Protein 5WAM (pdb70)

Nearest PDB structures (foldseek):
  5wam-assembly1_A-2  TM=1.010E+00  e=2.269E-21  Neisseria gonorrhoeae FA 1090
  5wam-assembly1_B-2  TM=8.060E-01  e=7.459E-17  Neisseria gonorrhoeae FA 1090
  9cny-assembly1_E  TM=6.684E-01  e=1.368E-05  Escherichia coli
  8qpw-assembly1_E  TM=6.540E-01  e=1.281E-05  Escherichia coli
  6v05-assembly1_E  TM=7.018E-01  e=2.033E-04  Escherichia coli K-12

Solvent-accessible surface area: 12989 Å² total; per-residue (Å²): 179,114,143,120,116,54,120,145,85,131,76,62,69,14,25,74,18,65,34,160,13,7,62,43,30,138,122,40,14,58,21,87,84,0,18,98,47,3,1,19,0,24,42,122,67,12,117,154,46,84,76,0,33,4,47,4,12,29,37,151,152,76,117,98,127,83,154,0,75,1,13,0,49,5,106,155,33,49,5,69,137,44,63,36,51,0,59,110,20,1,58,117,39,37,165,56,111,101,81,70,95,149,214,154,151,70,32,78,89,123,40,17,26,3,98,25,91,86,18,106,19,192,11,3,38,33,15,138,101,47,40,61,48,99,83,0,65,154,57,29,33,66,6,102,43,174,82,92,144,25,74,68,71,24,37,17,30,20,1,12,49,127,156,64,88,29,112,57,25,0,45,1,7,0,34,4,104,150,30,52,5,57,132,40,74,28,37,0,54,113,25,1,56,74,28,45,157,84,143,189

Foldseek 3Di:
DDDDPDDDDDDDDAFAQDLVLLVPDDWFAFQVRNCVRRHDAPDPDSQPDFKGKGKHFHDDPRHGDDIKMKMWGDDPRTTDDMDICSNVVSVVVVVVVVVVVVD/DPDDDDDDDDDDDQAQDLVLLLPDDWFAFPVRNCVSRNAAPDCDDVCVQKGKDWHFYDDPHDGDDIWIKIFGDDPRTTDDIDTRSNVVSVVVVVVVD

InterPro domains:
  IPR007450 Outer membrane protein assembly factor BamE domain [PF04355] (36-105)
  IPR026592 Outer membrane protein assembly factor BamE [MF_00925] (5-117)
  IPR026592 Outer membrane protein assembly factor BamE [PTHR37482] (3-119)
  IPR037873 BamE-like [G3DSA:3.30.1450.10] (42-117)

Secondary structure (DSSP, 8-state):
----S--EEEEEEE-B--HHHHHT--TT-BHHHHHHHH-B-S-S-STT-SEEEEEEEEEETTEEEEEEEEEEEEETTEEEEEESTHHHHHHHHHHHHHHHHT-/--S-EEEEEEEP--B--HHHHTT--TT-BHHHHHHHH---S--SSTTSSEEEEEEEEEETTEEEEEEEEEEEEETTEEEEEESHHHHHHHHHHHHH-

Sequence (200 aa):
VSLFPSYKLKIIQGNELEPRAVAALRPGMTKDQVLLLLGSPILRDAFHTDRWDYTFNTSRNGIIKERSNLTVYFENGVLVRTEGDALQNAAEALRAKQNADKQSLFPSYKLKIIQGNELEPRAVAALRPGMTKDQVLLLLGSPILRDAFHTDRWDYTFNTSRNGIIKERSNLTVYFENGVLVRTEGDALQNAAEALRAKQ

Structure (mmCIF, N/CA/C/O backbone):
data_5WAM
#
_entry.id   5WAM
#
_cell.length_a   62.804
_cell.length_b   86.075
_cell.length_c   49.919
_cell.angle_alpha   90.000
_cell.angle_beta   90.000
_cell.angle_gamma   90.000
#
_symmetry.space_group_name_H-M   'P 21 21 2'
#
loop_
_entity.id
_entity.type
_entity.pdbx_description
1 polymer 'Outer membrane protein assembly fa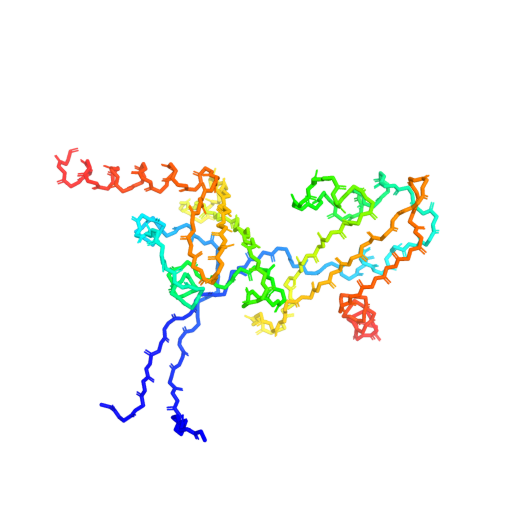ctor BamE'
2 non-polymer 'ZINC ION'
3 water water
#
loop_
_atom_site.group_PDB
_atom_site.id
_atom_site.type_symbol
_atom_site.label_atom_id
_atom_site.label_alt_id
_atom_site.label_comp_id
_atom_site.label_asym_id
_atom_site.label_entity_id
_atom_site.label_seq_id
_atom_site.pdbx_PDB_ins_code
_atom_site.Cartn_x
_atom_site.Cartn_y
_atom_site.Cartn_z
_atom_site.occupancy
_atom_site.B_iso_or_equiv
_atom_site.auth_seq_id
_atom_site.auth_comp_id
_atom_site.auth_asym_id
_atom_site.auth_atom_id
_atom_site.pdbx_PDB_model_num
ATOM 1 N N . VAL A 1 6 ? 13.784 -15.547 61.657 1.00 55.33 23 VAL A N 1
ATOM 2 C CA . VAL A 1 6 ? 13.812 -14.169 62.129 1.00 64.18 23 VAL A CA 1
ATOM 3 C C . VAL A 1 6 ? 13.338 -14.115 63.577 1.00 49.70 23 VAL A C 1
ATOM 4 O O . VAL A 1 6 ? 12.363 -14.771 63.945 1.00 56.87 23 VAL A O 1
ATOM 16 N N . SER A 1 7 ? 14.032 -13.328 64.395 1.00 42.26 24 SER A N 1
ATOM 17 C CA . SER A 1 7 ? 13.703 -13.194 65.808 1.00 45.93 24 SER A CA 1
ATOM 18 C C . SER A 1 7 ? 12.734 -12.034 65.999 1.00 47.38 24 SER A C 1
ATOM 19 O O . SER A 1 7 ? 13.003 -10.912 65.557 1.00 37.06 24 SER A O 1
ATOM 27 N N . LEU A 1 8 ? 11.608 -12.309 66.655 1.00 39.76 25 LEU A N 1
ATOM 28 C CA . LEU A 1 8 ? 10.567 -11.316 66.874 1.00 37.05 25 LEU A CA 1
ATOM 29 C C . LEU A 1 8 ? 10.195 -11.263 68.347 1.00 30.77 25 LEU A C 1
ATOM 30 O O . LEU A 1 8 ? 10.214 -12.279 69.047 1.00 33.94 25 LEU A O 1
ATOM 46 N N . PHE A 1 9 ? 9.849 -10.067 68.809 1.00 28.11 26 PHE A N 1
ATOM 47 C CA . PHE A 1 9 ? 9.244 -9.934 70.123 1.00 22.21 26 PHE A CA 1
ATOM 48 C C . PHE A 1 9 ? 7.889 -10.635 70.119 1.00 30.56 26 PHE A C 1
ATOM 49 O O . PHE A 1 9 ? 7.075 -10.386 69.219 1.00 26.76 26 PHE A O 1
ATOM 66 N N . PRO A 1 10 ? 7.606 -11.517 71.081 1.00 27.81 27 PRO A N 1
ATOM 67 C CA . PRO A 1 10 ? 6.265 -12.123 71.117 1.00 34.11 27 PRO A CA 1
ATOM 68 C C . PRO A 1 10 ? 5.169 -11.096 71.300 1.00 30.50 27 PRO A C 1
ATOM 69 O O . PRO A 1 10 ? 4.024 -11.333 70.896 1.00 33.01 27 PRO A O 1
ATOM 80 N N . SER A 1 11 ? 5.494 -9.955 71.896 1.00 25.74 28 SER A N 1
ATOM 81 C CA . SER A 1 11 ? 4.520 -8.904 72.130 1.00 35.46 28 SER A CA 1
ATOM 82 C C . SER A 1 11 ? 5.266 -7.623 72.467 1.00 31.73 28 SER A C 1
ATOM 83 O O . SER A 1 11 ? 6.377 -7.661 73.001 1.00 32.62 28 SER A O 1
ATOM 91 N N . TYR A 1 12 ? 4.650 -6.493 72.134 1.00 24.74 29 TYR A N 1
ATOM 92 C CA . TYR A 1 12 ? 5.168 -5.198 72.542 1.00 28.39 29 TYR A CA 1
ATOM 93 C C . TYR A 1 12 ? 3.995 -4.252 72.736 1.00 31.26 29 TYR A C 1
ATOM 94 O O . TYR A 1 12 ? 2.893 -4.486 72.234 1.00 20.36 29 TYR A O 1
ATOM 112 N N . LYS A 1 13 ? 4.242 -3.185 73.487 1.00 23.59 30 LYS A N 1
ATOM 113 C CA . LYS A 1 13 ? 3.219 -2.202 73.801 1.00 18.89 30 LYS A CA 1
ATOM 114 C C . LYS A 1 13 ? 3.415 -0.950 72.958 1.00 34.46 30 LYS A C 1
ATOM 115 O O . LYS A 1 13 ? 4.541 -0.553 72.648 1.00 18.12 30 LYS A O 1
ATOM 134 N N . LEU A 1 14 ? 2.298 -0.326 72.593 1.00 24.68 31 LEU A N 1
ATOM 135 C CA . LEU A 1 14 ? 2.312 0.803 71.674 1.00 29.03 31 LEU A CA 1
ATOM 136 C C . LEU A 1 14 ? 1.286 1.825 72.134 1.00 19.67 31 LEU A C 1
ATOM 137 O O . LEU A 1 14 ? 0.093 1.517 72.213 1.00 22.12 31 LEU A O 1
ATOM 153 N N . LYS A 1 15 ? 1.749 3.031 72.448 1.00 28.77 32 LYS A N 1
ATOM 154 C CA . LYS A 1 15 ? 0.871 4.154 72.751 1.00 31.10 32 LYS A CA 1
ATOM 155 C C . LYS A 1 15 ? 0.809 5.051 71.523 1.00 27.05 32 LYS A C 1
ATOM 156 O O . LYS A 1 15 ? 1.846 5.516 71.037 1.00 31.49 32 LYS A O 1
ATOM 175 N N . ILE A 1 16 ? -0.400 5.291 71.025 1.00 24.87 33 ILE A N 1
ATOM 176 C CA . ILE A 1 16 ? -0.609 6.051 69.799 1.00 21.11 33 ILE A CA 1
ATOM 177 C C . ILE A 1 16 ? -1.099 7.443 70.162 1.00 31.73 33 ILE A C 1
ATOM 178 O O . ILE A 1 16 ? -2.006 7.597 70.990 1.00 23.11 33 ILE A O 1
ATOM 194 N N . ILE A 1 17 ? -0.491 8.455 69.549 1.00 25.34 34 ILE A N 1
ATOM 195 C CA . ILE A 1 17 ? -0.954 9.835 69.627 1.00 22.77 34 ILE A CA 1
ATOM 196 C C . ILE A 1 17 ? -1.495 10.213 68.257 1.00 24.20 34 ILE A C 1
ATOM 197 O O . ILE A 1 17 ? -0.808 10.039 67.243 1.00 30.29 34 ILE A O 1
ATOM 213 N N . GLN A 1 18 ? -2.722 10.719 68.224 1.00 29.05 35 GLN A N 1
ATOM 214 C CA . GLN A 1 18 ? -3.351 11.171 66.988 1.00 23.57 35 GLN A CA 1
ATOM 215 C C . GLN A 1 18 ? -3.517 12.684 67.068 1.00 24.91 35 GLN A C 1
ATOM 216 O O . GLN A 1 18 ? -4.285 13.191 67.892 1.00 31.18 35 GLN A O 1
ATOM 230 N N . GLY A 1 19 ? -2.786 13.394 66.221 1.00 33.72 36 GLY A N 1
ATOM 231 C CA . GLY A 1 19 ? -2.837 14.843 66.203 1.00 29.04 36 GLY A CA 1
ATOM 232 C C . GLY A 1 19 ? -1.833 15.377 65.207 1.00 27.26 36 GLY A C 1
ATOM 233 O O . GLY A 1 19 ? -1.119 14.620 64.539 1.00 25.06 36 GLY A O 1
ATOM 237 N N . ASN A 1 20 ? -1.791 16.706 65.110 1.00 26.47 37 ASN A N 1
ATOM 238 C CA . ASN A 1 20 ? -0.833 17.376 64.240 1.00 28.56 37 ASN A CA 1
ATOM 239 C C . ASN A 1 20 ? -0.284 18.634 64.897 1.00 21.63 37 ASN A C 1
ATOM 240 O O . ASN A 1 20 ? 0.072 19.594 64.207 1.00 25.83 37 ASN A O 1
ATOM 251 N N . GLU A 1 21 ? -0.205 18.645 66.223 1.00 23.16 38 GLU A N 1
ATOM 252 C CA . GLU A 1 21 ? 0.334 19.797 66.930 1.00 28.50 38 GLU A CA 1
ATOM 253 C C . GLU A 1 21 ? 1.847 19.846 66.774 1.00 24.66 38 GLU A C 1
ATOM 254 O O . GLU A 1 21 ? 2.522 18.814 66.790 1.00 22.11 38 GLU A O 1
ATOM 266 N N . LEU A 1 22 ? 2.380 21.054 66.623 1.00 32.54 39 LEU A N 1
ATOM 267 C CA . LEU A 1 22 ? 3.820 21.219 66.496 1.00 32.46 39 LEU A CA 1
ATOM 268 C C . LEU A 1 22 ? 4.502 20.850 67.806 1.00 27.95 39 LEU A C 1
ATOM 269 O O . LEU A 1 22 ? 4.102 21.313 68.879 1.00 30.52 39 LEU A O 1
ATOM 285 N N . GLU A 1 23 ? 5.530 20.004 67.716 1.00 36.69 40 GLU A N 1
ATOM 286 C CA . GLU A 1 23 ? 6.329 19.586 68.864 1.00 29.52 40 GLU A CA 1
ATOM 287 C C . GLU A 1 23 ? 7.706 20.225 68.736 1.00 25.31 40 GLU A C 1
ATOM 288 O O . GLU A 1 23 ? 8.609 19.644 68.118 1.00 33.02 40 GLU A O 1
ATOM 300 N N . PRO A 1 24 ? 7.918 21.424 69.290 1.00 25.78 41 PRO A N 1
ATOM 301 C CA . PRO A 1 24 ? 9.191 22.126 69.042 1.00 31.08 41 PRO A CA 1
ATOM 302 C C . PRO A 1 24 ? 10.432 21.296 69.325 1.00 28.60 41 PRO A C 1
ATOM 303 O O . PRO A 1 24 ? 11.351 21.263 68.496 1.00 27.26 41 PRO A O 1
ATOM 314 N N . ARG A 1 25 ? 10.488 20.621 70.475 1.00 27.19 42 ARG A N 1
ATOM 315 C CA . ARG A 1 25 ? 11.692 19.878 70.834 1.00 31.38 42 ARG A CA 1
ATOM 316 C C . ARG A 1 25 ? 11.987 18.782 69.819 1.00 27.11 42 ARG A C 1
ATOM 317 O O . ARG A 1 25 ? 13.148 18.550 69.465 1.00 33.77 42 ARG A O 1
ATOM 338 N N . ALA A 1 26 ? 10.948 18.100 69.336 1.00 29.27 43 ALA A N 1
ATOM 339 C CA . ALA A 1 26 ? 11.150 17.054 68.339 1.00 31.36 43 ALA A CA 1
ATOM 340 C C . ALA A 1 26 ? 11.759 17.627 67.066 1.00 23.33 43 ALA A C 1
ATOM 341 O O . ALA A 1 26 ? 12.766 17.117 66.560 1.00 29.82 43 ALA A O 1
ATOM 348 N N . VAL A 1 27 ? 11.161 18.693 66.533 1.00 30.35 44 VAL A N 1
ATOM 349 C CA . VAL A 1 27 ? 11.687 19.313 65.320 1.00 30.87 44 VAL A CA 1
ATOM 350 C C . VAL A 1 27 ? 13.114 19.793 65.547 1.00 29.33 44 VAL A C 1
ATOM 351 O O . VAL A 1 27 ? 13.971 19.680 64.662 1.00 37.49 44 VAL A O 1
ATOM 364 N N . ALA A 1 28 ? 13.396 20.332 66.734 1.00 21.36 45 ALA A N 1
ATOM 365 C CA . ALA A 1 28 ? 14.723 20.859 67.029 1.00 24.54 45 ALA A CA 1
ATOM 366 C C . ALA A 1 28 ? 15.767 19.768 67.232 1.00 36.15 45 ALA A C 1
ATOM 367 O O . ALA A 1 28 ? 16.957 20.087 67.325 1.00 34.63 45 ALA A O 1
ATOM 374 N N . ALA A 1 29 ? 15.363 18.500 67.294 1.00 35.50 46 ALA A N 1
ATOM 375 C CA . ALA A 1 29 ? 16.290 17.398 67.514 1.00 30.42 46 ALA A CA 1
ATOM 376 C C . ALA A 1 29 ? 16.688 16.684 66.227 1.00 28.58 46 ALA A C 1
ATOM 377 O O . ALA A 1 29 ? 17.446 15.711 66.286 1.00 36.00 46 ALA A O 1
ATOM 384 N N . LEU A 1 30 ? 16.207 17.138 65.073 1.00 22.97 47 LEU A N 1
ATOM 385 C CA . LEU A 1 30 ? 16.550 16.492 63.813 1.00 23.09 47 LEU A CA 1
ATOM 386 C C . LEU A 1 30 ? 18.038 16.645 63.517 1.00 30.57 47 LEU A C 1
ATOM 387 O O . LEU A 1 30 ? 18.610 17.728 63.670 1.00 27.82 47 LEU A O 1
ATOM 403 N N . ARG A 1 31 ? 18.663 15.553 63.086 1.00 28.87 48 ARG A N 1
ATOM 404 C CA . ARG A 1 31 ? 20.083 15.535 62.780 1.00 31.17 48 ARG A CA 1
ATOM 405 C C . ARG A 1 31 ? 20.317 14.845 61.445 1.00 24.53 48 ARG A C 1
ATOM 406 O O . ARG A 1 31 ? 19.582 13.921 61.085 1.00 24.86 48 ARG A O 1
ATOM 427 N N . PRO A 1 32 ? 21.332 15.268 60.691 1.00 37.72 49 PRO A N 1
ATOM 428 C CA . PRO A 1 32 ? 21.689 14.524 59.477 1.00 27.41 49 PRO A CA 1
ATOM 429 C C . PRO A 1 32 ? 22.113 13.104 59.818 1.00 39.52 49 PRO A C 1
ATOM 430 O O . PRO A 1 32 ? 22.772 12.859 60.831 1.00 29.97 49 PRO A O 1
ATOM 441 N N . GLY A 1 33 ? 21.722 12.162 58.961 1.00 25.49 50 GLY A N 1
ATOM 442 C CA . GLY A 1 33 ? 22.066 10.768 59.136 1.00 20.80 50 GLY A CA 1
ATOM 443 C C . GLY A 1 33 ? 21.010 9.937 59.832 1.00 32.37 50 GLY A C 1
ATOM 444 O O . GLY A 1 33 ? 21.155 8.708 59.890 1.00 38.59 50 GLY A O 1
ATOM 448 N N . MET A 1 34 ? 19.961 10.562 60.362 1.00 24.64 51 MET A N 1
ATOM 449 C CA . MET A 1 34 ? 18.890 9.813 61.004 1.00 27.13 51 MET A CA 1
ATOM 450 C C . MET A 1 34 ? 18.203 8.895 60.001 1.00 21.22 51 MET A C 1
ATOM 451 O O . MET A 1 34 ? 17.957 9.274 58.854 1.00 28.49 51 MET A O 1
ATOM 465 N N . THR A 1 35 ? 17.892 7.679 60.445 1.00 32.23 52 THR A N 1
ATOM 466 C CA . THR A 1 35 ? 17.157 6.737 59.617 1.00 23.84 52 THR A CA 1
ATOM 467 C C . THR A 1 35 ? 15.684 7.137 59.545 1.00 18.56 52 THR A C 1
ATOM 468 O O . THR A 1 35 ? 15.199 7.980 60.305 1.00 20.67 52 THR A O 1
ATOM 479 N N . LYS A 1 36 ? 14.965 6.515 58.610 1.00 17.67 53 LYS A N 1
ATOM 480 C CA . LYS A 1 36 ? 13.535 6.776 58.494 1.00 23.49 53 LYS A CA 1
ATOM 481 C C . LYS A 1 36 ? 12.791 6.300 59.735 1.00 20.70 53 LYS A C 1
ATOM 482 O O . LYS A 1 36 ? 11.845 6.955 60.188 1.00 27.00 53 LYS A O 1
ATOM 501 N N . ASP A 1 37 ? 13.210 5.169 60.307 1.00 20.77 54 ASP A N 1
ATOM 502 C CA . ASP A 1 37 ? 12.616 4.710 61.559 1.00 31.33 54 ASP A CA 1
ATOM 503 C C . ASP A 1 37 ? 12.825 5.730 62.671 1.00 21.50 54 ASP A C 1
ATOM 504 O O . ASP A 1 37 ? 11.945 5.927 63.517 1.00 32.40 54 ASP A O 1
ATOM 513 N N . GLN A 1 38 ? 13.987 6.386 62.690 1.00 26.13 55 GLN A N 1
ATOM 514 C CA . GLN A 1 38 ? 14.270 7.357 63.742 1.00 22.98 55 GLN A CA 1
ATOM 515 C C . GLN A 1 38 ? 13.414 8.608 63.587 1.00 25.59 55 GLN A C 1
ATOM 516 O O . GLN A 1 38 ? 12.901 9.140 64.577 1.00 25.74 55 GLN A O 1
ATOM 530 N N . VAL A 1 39 ? 13.251 9.092 62.355 1.00 16.69 56 VAL A N 1
ATOM 531 C CA . VAL A 1 39 ? 12.429 10.277 62.130 1.00 20.09 56 VAL A CA 1
ATOM 532 C C . VAL A 1 39 ? 10.966 9.977 62.437 1.00 23.34 56 VAL A C 1
ATOM 533 O O . VAL A 1 39 ? 10.243 10.830 62.962 1.00 24.70 56 VAL A O 1
ATOM 546 N N . LEU A 1 40 ? 10.506 8.763 62.117 1.00 24.44 57 LEU A N 1
ATOM 547 C CA . LEU A 1 40 ? 9.117 8.404 62.392 1.00 25.89 57 LEU A CA 1
ATOM 548 C C . LEU A 1 40 ? 8.804 8.495 63.882 1.00 19.44 57 LEU A C 1
ATOM 549 O O . LEU A 1 40 ? 7.754 9.015 64.273 1.00 31.61 57 LEU A O 1
ATOM 565 N N . LEU A 1 41 ? 9.699 7.986 64.729 1.00 19.72 58 LEU A N 1
ATOM 566 C CA . LEU A 1 41 ? 9.461 8.019 66.167 1.00 39.34 58 LEU A CA 1
ATOM 567 C C . LEU A 1 41 ? 9.600 9.420 66.745 1.00 27.54 58 LEU A C 1
ATOM 568 O O . LEU A 1 41 ? 9.067 9.690 67.827 1.00 33.13 58 LEU A O 1
ATOM 584 N N . LEU A 1 42 ? 10.298 10.316 66.051 1.00 31.94 59 LEU A N 1
ATOM 585 C CA . LEU A 1 42 ? 10.535 11.661 66.555 1.00 29.68 59 LEU A CA 1
ATOM 586 C C . LEU A 1 42 ? 9.421 12.624 66.155 1.00 26.93 59 LEU A C 1
ATOM 587 O O . LEU A 1 42 ? 8.867 13.325 67.008 1.00 24.32 59 LEU A O 1
ATOM 603 N N . LEU A 1 43 ? 9.079 12.665 64.868 1.00 14.68 60 LEU A N 1
ATOM 604 C CA . LEU A 1 43 ? 8.084 13.596 64.354 1.00 17.23 60 LEU A CA 1
ATOM 605 C C . LEU A 1 43 ? 6.703 12.979 64.206 1.00 30.74 60 LEU A C 1
ATOM 606 O O . LEU A 1 43 ? 5.701 13.691 64.336 1.00 33.47 60 LEU A O 1
ATOM 622 N N . GLY A 1 44 ? 6.628 11.685 63.938 1.00 21.87 61 GLY A N 1
ATOM 623 C CA . GLY A 1 44 ? 5.370 11.006 63.706 1.00 17.77 61 GLY A CA 1
ATOM 624 C C . GLY A 1 44 ? 5.284 10.446 62.298 1.00 21.44 61 GLY A C 1
ATOM 625 O O . GLY A 1 44 ? 6.110 10.721 61.429 1.00 18.97 61 GLY A O 1
ATOM 629 N N . SER A 1 45 ? 4.246 9.644 62.094 1.00 22.42 62 SER A N 1
ATOM 630 C CA . SER A 1 45 ? 4.020 9.001 60.807 1.00 21.31 62 SER A CA 1
ATOM 631 C C . SER A 1 45 ? 3.295 9.967 59.879 1.00 12.30 62 SER A C 1
ATOM 632 O O . SER A 1 45 ? 2.121 10.279 60.114 1.00 19.09 62 SER A O 1
ATOM 640 N N . PRO A 1 46 ? 3.939 10.460 58.824 1.00 22.12 63 PRO A N 1
ATOM 641 C CA . PRO A 1 46 ? 3.272 11.424 57.942 1.00 19.52 63 PRO A CA 1
ATOM 642 C C . PRO A 1 46 ? 2.132 10.770 57.177 1.00 27.92 63 PRO A C 1
ATOM 643 O O . PRO A 1 46 ? 1.967 9.549 57.156 1.00 16.93 63 PRO A O 1
ATOM 654 N N . ILE A 1 47 ? 1.329 11.616 56.535 1.00 21.38 64 ILE A N 1
ATOM 655 C CA . ILE A 1 47 ? 0.180 11.141 55.776 1.00 19.17 64 ILE A CA 1
ATOM 656 C C . ILE A 1 47 ? 0.688 10.576 54.455 1.00 24.98 64 ILE A C 1
ATOM 657 O O . ILE A 1 47 ? 0.537 11.192 53.394 1.00 19.65 64 ILE A O 1
ATOM 673 N N . LEU A 1 48 ? 1.312 9.401 54.527 1.00 25.57 65 LEU A N 1
ATOM 674 C CA . LEU A 1 48 ? 1.849 8.695 53.374 1.00 18.02 65 LEU A CA 1
ATOM 675 C C . LEU A 1 48 ? 1.486 7.226 53.494 1.00 21.98 65 LEU A C 1
ATOM 676 O O . LEU A 1 48 ? 1.590 6.641 54.577 1.00 21.19 65 LEU A O 1
ATOM 692 N N . ARG A 1 49 ? 1.069 6.627 52.378 1.00 34.55 66 ARG A N 1
ATOM 693 C CA . ARG A 1 49 ? 0.738 5.207 52.392 1.00 28.75 66 ARG A CA 1
ATOM 694 C C . ARG A 1 49 ? 1.946 4.376 52.803 1.00 22.15 66 ARG A C 1
ATOM 695 O O . ARG A 1 49 ? 1.851 3.518 53.688 1.00 16.70 66 ARG A O 1
ATOM 716 N N . ASP A 1 50 ? 3.099 4.632 52.185 1.00 22.08 67 ASP A N 1
ATOM 717 C CA . ASP A 1 50 ? 4.323 3.867 52.431 1.00 23.83 67 ASP A CA 1
ATOM 718 C C . ASP A 1 50 ? 5.476 4.849 52.629 1.00 29.43 67 ASP A C 1
ATOM 719 O O . ASP A 1 50 ? 6.166 5.216 51.673 1.00 24.51 67 ASP A O 1
ATOM 728 N N . ALA A 1 51 ? 5.693 5.262 53.880 1.00 19.55 68 ALA A N 1
ATOM 729 C CA . ALA A 1 51 ? 6.786 6.181 54.177 1.00 15.55 68 ALA A CA 1
ATOM 730 C C . ALA A 1 51 ? 8.143 5.497 54.083 1.00 25.28 68 ALA A C 1
ATOM 731 O O . ALA A 1 51 ? 9.133 6.139 53.716 1.00 14.83 68 ALA A O 1
ATOM 738 N N . PHE A 1 52 ? 8.212 4.202 54.410 1.00 18.31 69 PHE A N 1
ATOM 739 C CA . PHE A 1 52 ? 9.493 3.501 54.411 1.00 19.29 69 PHE A CA 1
ATOM 740 C C . PHE A 1 52 ? 10.185 3.577 53.057 1.00 25.80 69 PHE A C 1
ATOM 741 O O . PHE A 1 52 ? 11.419 3.559 52.990 1.00 26.29 69 PHE A O 1
ATOM 758 N N . HIS A 1 53 ? 9.418 3.661 51.972 1.00 16.62 70 HIS A N 1
ATOM 759 C CA . HIS A 1 53 ? 9.974 3.628 50.626 1.00 32.79 70 HIS A CA 1
ATOM 760 C C . HIS A 1 53 ? 9.592 4.871 49.828 1.00 22.85 70 HIS A C 1
ATOM 761 O O . HIS A 1 53 ? 9.428 4.816 48.608 1.00 34.68 70 HIS A O 1
ATOM 775 N N . THR A 1 54 ? 9.452 5.998 50.519 1.00 27.65 71 THR A N 1
ATOM 776 C CA . THR A 1 54 ? 9.322 7.309 49.900 1.00 32.26 71 THR A CA 1
ATOM 777 C C . THR A 1 54 ? 10.425 8.196 50.459 1.00 32.27 71 THR A C 1
ATOM 778 O O . THR A 1 54 ? 10.632 8.237 51.677 1.00 28.72 71 THR A O 1
ATOM 789 N N . ASP A 1 55 ? 11.139 8.891 49.576 1.00 34.63 72 ASP A N 1
ATOM 790 C CA . ASP A 1 55 ? 12.306 9.662 49.984 1.00 29.97 72 ASP A CA 1
ATOM 791 C C . ASP A 1 55 ? 11.972 11.085 50.412 1.00 28.28 72 ASP A C 1
ATOM 792 O O . ASP A 1 55 ? 12.854 11.782 50.927 1.00 28.68 72 ASP A O 1
ATOM 801 N N . ARG A 1 56 ? 10.735 11.533 50.220 1.00 31.59 73 ARG A N 1
ATOM 802 C CA . ARG A 1 56 ? 10.300 12.845 50.679 1.00 29.08 73 ARG A CA 1
ATOM 803 C C . ARG A 1 56 ? 9.014 12.695 51.476 1.00 27.76 73 ARG A C 1
ATOM 804 O O . ARG A 1 56 ? 8.062 12.062 51.009 1.00 25.05 73 ARG A O 1
ATOM 825 N N . TRP A 1 57 ? 8.992 13.269 52.677 1.00 19.84 74 TRP A N 1
ATOM 826 C CA . TRP A 1 57 ? 7.797 13.317 53.507 1.00 27.08 74 TRP A CA 1
ATOM 827 C C . TRP A 1 57 ? 7.434 14.769 53.771 1.00 20.88 74 TRP A C 1
ATOM 828 O O . TRP A 1 57 ? 8.315 15.614 53.950 1.00 25.78 74 TRP A O 1
ATOM 849 N N . ASP A 1 58 ? 6.136 15.050 53.818 1.00 22.05 75 ASP A N 1
ATOM 850 C CA . ASP A 1 58 ? 5.635 16.394 54.064 1.00 26.53 75 ASP A CA 1
ATOM 851 C C . ASP A 1 58 ? 4.708 16.382 55.270 1.00 13.88 75 ASP A C 1
ATOM 852 O O . ASP A 1 58 ? 3.805 15.544 55.357 1.00 17.02 75 ASP A O 1
ATOM 861 N N . TYR A 1 59 ? 4.940 17.309 56.194 1.00 21.93 76 TYR A N 1
ATOM 862 C CA . TYR A 1 59 ? 4.120 17.470 57.382 1.00 14.01 76 TYR A CA 1
ATOM 863 C C . TYR A 1 59 ? 3.431 18.826 57.351 1.00 23.60 76 TYR A C 1
ATOM 864 O O . TYR A 1 59 ? 3.968 19.804 56.823 1.00 28.36 76 TYR A O 1
ATOM 882 N N . THR A 1 60 ? 2.234 18.874 57.929 1.00 29.20 77 THR A N 1
ATOM 883 C CA . THR A 1 60 ? 1.535 20.128 58.194 1.00 22.55 77 THR A CA 1
ATOM 884 C C . THR A 1 60 ? 1.158 20.132 59.668 1.00 25.38 77 THR A C 1
ATOM 885 O O . THR A 1 60 ? 0.312 19.341 60.099 1.00 32.51 77 THR A O 1
ATOM 896 N N . PHE A 1 61 ? 1.787 21.011 60.437 1.00 27.35 78 PHE A N 1
ATOM 897 C CA . PHE A 1 61 ? 1.561 21.096 61.869 1.00 23.45 78 PHE A CA 1
ATOM 898 C C . PHE A 1 61 ? 0.687 22.298 62.202 1.00 41.18 78 PHE A C 1
ATOM 899 O O . PHE A 1 61 ? 0.610 23.270 61.446 1.00 52.86 78 PHE A O 1
ATOM 916 N N . ASN A 1 62 ? 0.022 22.215 63.352 1.00 33.22 79 ASN A N 1
ATOM 917 C CA . ASN A 1 62 ? -0.811 23.292 63.866 1.00 35.01 79 ASN A CA 1
ATOM 918 C C . ASN A 1 62 ? -0.244 23.795 65.185 1.00 46.97 79 ASN A C 1
ATOM 919 O O . ASN A 1 62 ? 0.249 23.010 66.001 1.00 45.78 79 ASN A O 1
ATOM 930 N N . THR A 1 63 ? -0.311 25.108 65.381 1.00 58.53 80 THR A N 1
ATOM 931 C CA . THR A 1 63 ? 0.019 25.743 66.652 1.00 63.71 80 THR A CA 1
ATOM 932 C C . THR A 1 63 ? -1.269 26.337 67.206 1.00 75.25 80 THR A C 1
ATOM 933 O O . THR A 1 63 ? -1.797 27.308 66.654 1.00 84.79 80 THR A O 1
ATOM 944 N N . SER A 1 64 ? -1.773 25.753 68.287 1.00 75.45 81 SER A N 1
ATOM 945 C CA . SER A 1 64 ? -3.046 26.151 68.868 1.00 92.46 81 SER A CA 1
ATOM 946 C C . SER A 1 64 ? -2.843 26.630 70.297 1.00 103.04 81 SER A C 1
ATOM 947 O O . SER A 1 64 ? -2.046 26.060 71.049 1.00 97.52 81 SER A O 1
ATOM 955 N N . ARG A 1 65 ? -3.567 27.685 70.662 1.00 107.63 82 ARG A N 1
ATOM 956 C CA . ARG A 1 65 ? -3.559 28.209 72.019 1.00 113.91 82 ARG A CA 1
ATOM 957 C C . ARG A 1 65 ? -4.992 28.524 72.414 1.00 110.46 82 ARG A C 1
ATOM 958 O O . ARG A 1 65 ? -5.720 29.165 71.651 1.00 104.09 82 ARG A O 1
ATOM 979 N N . ASN A 1 66 ? -5.392 28.069 73.601 1.00 121.94 83 ASN A N 1
ATOM 980 C CA . ASN A 1 66 ? -6.771 28.172 74.071 1.00 114.56 83 ASN A CA 1
ATOM 981 C C . ASN A 1 66 ? -7.735 27.387 73.187 1.00 102.82 83 ASN A C 1
ATOM 982 O O . ASN A 1 66 ? -8.934 27.680 73.157 1.00 95.79 83 ASN A O 1
ATOM 993 N N . GLY A 1 67 ? -7.229 26.388 72.466 1.00 101.22 84 GLY A N 1
ATOM 994 C CA . GLY A 1 67 ? -8.069 25.573 71.612 1.00 111.68 84 GLY A CA 1
ATOM 995 C C . GLY A 1 67 ? -8.362 26.163 70.253 1.00 104.38 84 GLY A C 1
ATOM 996 O O . GLY A 1 67 ? -9.332 25.748 69.610 1.00 79.09 84 GLY A O 1
ATOM 1000 N N . ILE A 1 68 ? -7.553 27.112 69.789 1.00 109.77 85 ILE A N 1
ATOM 1001 C CA . ILE A 1 68 ? -7.770 27.784 68.512 1.00 108.44 85 ILE A CA 1
ATOM 1002 C C . ILE A 1 68 ? -6.477 27.700 67.714 1.00 104.91 85 ILE A C 1
ATOM 1003 O O . ILE A 1 68 ? -5.419 28.122 68.195 1.00 101.63 85 ILE A O 1
ATOM 1019 N N . ILE A 1 69 ? -6.563 27.160 66.500 1.00 102.08 86 ILE A N 1
ATOM 1020 C CA . ILE A 1 69 ? -5.398 27.066 65.627 1.00 93.41 86 ILE A CA 1
ATOM 1021 C C . ILE A 1 69 ? -4.962 28.475 65.248 1.00 87.02 86 ILE A C 1
ATOM 1022 O O . ILE A 1 69 ? -5.698 29.211 64.581 1.00 68.46 86 ILE A O 1
ATOM 1038 N N . LYS A 1 70 ? -3.758 28.857 65.674 1.00 88.35 87 LYS A N 1
ATOM 1039 C CA . LYS A 1 70 ? -3.253 30.203 65.434 1.00 80.73 87 LYS A CA 1
ATOM 1040 C C . LYS A 1 70 ? -2.403 30.302 64.175 1.00 77.39 87 LYS A C 1
ATOM 1041 O O . LYS A 1 70 ? -2.395 31.355 63.527 1.00 84.15 87 LYS A O 1
ATOM 1060 N N . GLU A 1 71 ? -1.687 29.240 63.816 1.00 70.49 88 GLU A N 1
ATOM 1061 C CA . GLU A 1 71 ? -0.885 29.242 62.602 1.00 72.60 88 GLU A CA 1
ATOM 1062 C C . GLU A 1 71 ? -0.574 27.803 62.227 1.00 56.41 88 GLU A C 1
ATOM 1063 O O . GLU A 1 71 ? -0.592 26.903 63.071 1.00 49.36 88 GLU A O 1
ATOM 1075 N N . ARG A 1 72 ? -0.284 27.601 60.946 1.00 48.38 89 ARG A N 1
ATOM 1076 C CA . ARG A 1 72 ? 0.067 26.294 60.416 1.00 46.76 89 ARG A CA 1
ATOM 1077 C C . ARG A 1 72 ? 1.521 26.297 59.967 1.00 39.10 89 ARG A C 1
ATOM 1078 O O . ARG A 1 72 ? 1.993 27.263 59.360 1.00 54.82 89 ARG A O 1
ATOM 1099 N N . SER A 1 73 ? 2.224 25.212 60.274 1.00 37.45 90 SER A N 1
ATOM 1100 C CA . SER A 1 73 ? 3.638 25.068 59.963 1.00 38.90 90 SER A CA 1
ATOM 1101 C C . SER A 1 73 ? 3.825 23.851 59.072 1.00 33.76 90 SER A C 1
ATOM 1102 O O . SER A 1 73 ? 3.297 22.774 59.368 1.00 39.79 90 SER A O 1
ATOM 1110 N N . ASN A 1 74 ? 4.575 24.023 57.989 1.00 28.44 91 ASN A N 1
ATOM 1111 C CA . ASN A 1 74 ? 4.872 22.944 57.062 1.00 32.43 91 ASN A CA 1
ATOM 1112 C C . ASN A 1 74 ? 6.314 22.496 57.246 1.00 29.39 91 ASN A C 1
ATOM 1113 O O . ASN A 1 74 ? 7.201 23.314 57.508 1.00 27.68 91 ASN A O 1
ATOM 1124 N N . LEU A 1 75 ? 6.539 21.191 57.123 1.00 22.33 92 LEU A N 1
ATOM 1125 C CA . LEU A 1 75 ? 7.876 20.625 57.199 1.00 19.12 92 LEU A CA 1
ATOM 1126 C C . LEU A 1 75 ? 8.034 19.588 56.101 1.00 19.64 92 LEU A C 1
ATOM 1127 O O . LEU A 1 75 ? 7.130 18.783 55.863 1.00 30.37 92 LEU A O 1
ATOM 1143 N N . THR A 1 76 ? 9.182 19.622 55.430 1.00 25.12 93 THR A N 1
ATOM 1144 C CA . THR A 1 76 ? 9.531 18.630 54.423 1.00 17.02 93 THR A CA 1
ATOM 1145 C C . THR A 1 76 ? 10.889 18.048 54.776 1.00 17.70 93 THR A C 1
ATOM 1146 O O . THR A 1 76 ? 11.840 18.793 55.030 1.00 24.18 93 THR A O 1
ATOM 1157 N N . VAL A 1 77 ? 10.975 16.722 54.796 1.00 24.56 94 VAL A N 1
ATOM 1158 C CA . VAL A 1 77 ? 12.218 16.016 55.074 1.00 25.48 94 VAL A CA 1
ATOM 1159 C C . VAL A 1 77 ? 12.584 15.195 53.847 1.00 22.59 94 VAL A C 1
ATOM 1160 O O . VAL A 1 77 ? 11.711 14.609 53.198 1.00 20.93 94 VAL A O 1
ATOM 1173 N N . TYR A 1 78 ? 13.874 15.168 53.524 1.00 26.42 95 TYR A N 1
ATOM 1174 C CA . TYR A 1 78 ? 14.385 14.435 52.375 1.00 20.35 95 TYR A CA 1
ATOM 1175 C C . TYR A 1 78 ? 15.354 13.361 52.843 1.00 20.70 95 TYR A C 1
ATOM 1176 O O . TYR A 1 78 ? 16.161 13.592 53.747 1.00 21.17 95 TYR A O 1
ATOM 1194 N N . PHE A 1 79 ? 15.270 12.189 52.221 1.00 23.88 96 PHE A N 1
ATOM 1195 C CA . PHE A 1 79 ? 16.141 11.071 52.541 1.00 24.79 96 PHE A CA 1
ATOM 1196 C C . PHE A 1 79 ? 16.938 10.661 51.311 1.00 28.75 96 PHE A C 1
ATOM 1197 O O . PHE A 1 79 ? 16.459 10.756 50.177 1.00 32.93 96 PHE A O 1
ATOM 1214 N N . GLU A 1 80 ? 18.168 10.214 51.554 1.00 31.51 97 GLU A N 1
ATOM 1215 C CA . GLU A 1 80 ? 19.025 9.645 50.523 1.00 39.00 97 GLU A CA 1
ATOM 1216 C C . GLU A 1 80 ? 19.767 8.470 51.134 1.00 33.34 97 GLU A C 1
ATOM 1217 O O . GLU A 1 80 ? 20.378 8.608 52.197 1.00 37.70 97 GLU A O 1
ATOM 1229 N N . ASN A 1 81 ? 19.707 7.318 50.468 1.00 44.71 98 ASN A N 1
ATOM 1230 C CA . ASN A 1 81 ? 20.294 6.087 50.992 1.00 42.57 98 ASN A CA 1
ATOM 1231 C C . ASN A 1 81 ? 19.737 5.750 52.372 1.00 43.49 98 ASN A C 1
ATOM 1232 O O . ASN A 1 81 ? 20.436 5.181 53.214 1.00 38.27 98 ASN A O 1
ATOM 1243 N N . GLY A 1 82 ? 18.479 6.114 52.617 1.00 45.65 99 GLY A N 1
ATOM 1244 C CA . GLY A 1 82 ? 17.793 5.732 53.834 1.00 28.32 99 GLY A CA 1
ATOM 1245 C C . GLY A 1 82 ? 18.058 6.601 55.043 1.00 38.89 99 GLY A C 1
ATOM 1246 O O . GLY A 1 82 ? 17.617 6.244 56.142 1.00 40.20 99 GLY A O 1
ATOM 1250 N N . VAL A 1 83 ? 18.759 7.726 54.889 1.00 28.41 100 VAL A N 1
ATOM 1251 C CA . VAL A 1 83 ? 19.046 8.611 56.010 1.00 36.74 100 VAL A CA 1
ATOM 1252 C C . VAL A 1 83 ? 18.663 10.040 55.644 1.00 25.37 100 VAL A C 1
ATOM 1253 O O . VAL A 1 83 ? 18.574 10.408 54.471 1.00 27.60 100 VAL A O 1
ATOM 1266 N N . LEU A 1 84 ? 18.445 10.846 56.680 1.00 28.44 101 LEU A N 1
ATOM 1267 C CA . LEU A 1 84 ? 17.990 12.220 56.515 1.00 21.69 101 LEU A CA 1
ATOM 1268 C C . LEU A 1 84 ? 19.134 13.119 56.065 1.00 20.29 101 LEU A C 1
ATOM 1269 O O . LEU A 1 84 ? 20.252 13.032 56.580 1.00 33.34 101 LEU A O 1
ATOM 1285 N N . VAL A 1 85 ? 18.844 13.999 55.107 1.00 24.30 102 VAL A N 1
ATOM 1286 C CA . VAL A 1 85 ? 19.867 14.868 54.532 1.00 32.49 102 VAL A CA 1
ATOM 1287 C C . VAL A 1 85 ? 19.436 16.322 54.411 1.00 27.68 102 VAL A C 1
ATOM 1288 O O . VAL A 1 85 ? 20.304 17.206 54.289 1.00 28.09 102 VAL A O 1
ATOM 1301 N N . ARG A 1 86 ? 18.145 16.646 54.432 1.0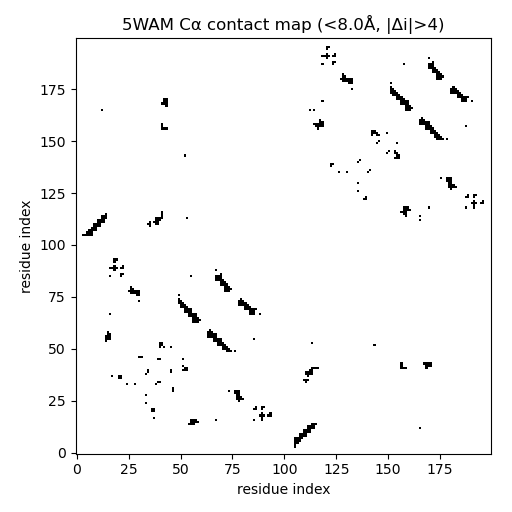0 21.61 103 ARG A N 1
ATOM 1302 C CA . ARG A 1 86 ? 17.716 18.013 54.174 1.00 21.98 103 ARG A CA 1
ATOM 1303 C C . ARG A 1 86 ? 16.329 18.230 54.760 1.00 20.89 103 ARG A C 1
ATOM 1304 O O . ARG A 1 86 ? 15.525 17.298 54.851 1.00 19.42 103 ARG A O 1
ATOM 1325 N N . THR A 1 87 ? 16.064 19.475 55.157 1.00 24.46 104 THR A N 1
ATOM 1326 C CA . THR A 1 87 ? 14.766 19.868 55.686 1.00 19.06 104 THR A CA 1
ATOM 1327 C C . THR A 1 87 ? 14.367 21.212 55.097 1.00 21.90 104 THR A C 1
ATOM 1328 O O . THR A 1 87 ? 15.214 22.072 54.846 1.00 28.13 104 THR A O 1
ATOM 1339 N N . GLU A 1 88 ? 13.062 21.382 54.883 1.00 26.23 105 GLU A N 1
ATOM 1340 C CA . GLU A 1 88 ? 12.498 22.642 54.422 1.00 33.39 105 GLU A CA 1
ATOM 1341 C C . GLU A 1 88 ? 11.203 22.907 55.177 1.00 26.99 105 GLU A C 1
ATOM 1342 O O . GLU A 1 88 ? 10.629 22.008 55.795 1.00 26.15 105 GLU A O 1
ATOM 1354 N N . GLY A 1 89 ? 10.749 24.147 55.120 1.00 28.49 106 GLY A N 1
ATOM 1355 C CA . GLY A 1 89 ? 9.469 24.512 55.691 1.00 25.43 106 GLY A CA 1
ATOM 1356 C C . GLY A 1 89 ? 9.624 25.402 56.911 1.00 25.55 106 GLY A C 1
ATOM 1357 O O . GLY A 1 89 ? 10.641 25.371 57.618 1.00 27.78 106 GLY A O 1
ATOM 1361 N N . ASP A 1 90 ? 8.592 26.205 57.171 1.00 25.83 107 ASP A N 1
ATOM 1362 C CA . ASP A 1 90 ? 8.625 27.170 58.262 1.00 36.22 107 ASP A CA 1
ATOM 1363 C C . ASP A 1 90 ? 8.416 26.536 59.632 1.00 35.21 107 ASP A C 1
ATOM 1364 O O . ASP A 1 90 ? 8.462 27.251 60.639 1.00 33.00 107 ASP A O 1
ATOM 1373 N N . ALA A 1 91 ? 8.184 25.224 59.706 1.00 28.44 108 ALA A N 1
ATOM 1374 C CA . ALA A 1 91 ? 8.118 24.569 61.007 1.00 27.66 108 ALA A CA 1
ATOM 1375 C C . ALA A 1 91 ? 9.459 24.633 61.723 1.00 28.62 108 ALA A C 1
ATOM 1376 O O . ALA A 1 91 ? 9.504 24.659 62.958 1.00 26.38 108 ALA A O 1
ATOM 1383 N N . LEU A 1 92 ? 10.558 24.661 60.967 1.00 32.45 109 LEU A N 1
ATOM 1384 C CA . LEU A 1 92 ? 11.882 24.729 61.576 1.00 30.60 109 LEU A CA 1
ATOM 1385 C C . LEU A 1 92 ? 12.059 26.029 62.352 1.00 28.77 109 LEU A C 1
ATOM 1386 O O . LEU A 1 92 ? 12.473 26.020 63.517 1.00 32.22 109 LEU A O 1
ATOM 1402 N N . GLN A 1 93 ? 11.742 27.161 61.721 1.00 26.63 110 GLN A N 1
ATOM 1403 C CA . GLN A 1 93 ? 11.922 28.449 62.383 1.00 29.41 110 GLN A CA 1
ATOM 1404 C C . GLN A 1 93 ? 10.878 28.659 63.474 1.00 33.66 110 GLN A C 1
ATOM 1405 O O . GLN A 1 93 ? 11.188 29.208 64.538 1.00 25.13 110 GLN A O 1
ATOM 1419 N N . ASN A 1 94 ? 9.639 28.221 63.235 1.00 22.96 111 ASN A N 1
ATOM 1420 C CA . ASN A 1 94 ? 8.602 28.352 64.254 1.00 33.93 111 ASN A CA 1
ATOM 1421 C C . ASN A 1 94 ? 8.923 27.522 65.490 1.00 24.56 111 ASN A C 1
ATOM 1422 O O . ASN A 1 94 ? 8.595 27.926 66.611 1.00 30.59 111 ASN A O 1
ATOM 1433 N N . ALA A 1 95 ? 9.562 26.365 65.312 1.00 28.04 112 ALA A N 1
ATOM 1434 C CA . ALA A 1 95 ? 9.945 25.553 66.462 1.00 39.75 112 ALA A CA 1
ATOM 1435 C C . ALA A 1 95 ? 11.064 26.216 67.253 1.00 35.88 112 ALA A C 1
ATOM 1436 O O . ALA A 1 95 ? 11.033 26.235 68.489 1.00 32.21 112 ALA A O 1
ATOM 1443 N N . ALA A 1 96 ? 12.062 26.766 66.557 1.00 41.34 113 ALA A N 1
ATOM 1444 C CA . ALA A 1 96 ? 13.167 27.430 67.239 1.00 29.06 113 ALA A CA 1
ATOM 1445 C C . ALA A 1 96 ? 12.687 28.662 67.994 1.00 23.55 113 ALA A C 1
ATOM 1446 O O . ALA A 1 96 ? 13.186 28.965 69.083 1.00 26.35 113 ALA A O 1
ATOM 1453 N N . GLU A 1 97 ? 11.716 29.386 67.431 1.00 36.33 114 GLU A N 1
ATOM 1454 C CA . GLU A 1 97 ? 11.196 30.571 68.103 1.00 29.20 114 GLU A CA 1
ATOM 1455 C C . GLU A 1 97 ? 10.395 30.202 69.346 1.00 27.07 114 GLU A C 1
ATOM 1456 O O . GLU A 1 97 ? 10.425 30.937 70.340 1.00 40.06 114 GLU A O 1
ATOM 1468 N N . ALA A 1 98 ? 9.684 29.072 69.319 1.00 34.84 115 ALA A N 1
ATOM 1469 C CA . ALA A 1 98 ? 8.928 28.645 70.493 1.00 32.62 115 ALA A CA 1
ATOM 1470 C C . ALA A 1 98 ? 9.854 28.177 71.610 1.00 38.15 115 ALA A C 1
ATOM 1471 O O . ALA A 1 98 ? 9.585 28.425 72.791 1.00 35.60 115 ALA A O 1
ATOM 1478 N N . LEU A 1 99 ? 10.942 27.487 71.260 1.00 25.64 116 LEU A N 1
ATOM 1479 C CA . LEU A 1 99 ? 11.900 27.057 72.273 1.00 36.58 116 LEU A CA 1
ATOM 1480 C C . LEU A 1 99 ? 12.590 28.250 72.921 1.00 40.50 116 LEU A C 1
ATOM 1481 O O . LEU A 1 99 ? 12.787 28.272 74.141 1.00 40.02 116 LEU A O 1
ATOM 1497 N N . ARG A 1 100 ? 12.964 29.251 72.123 1.00 38.24 117 ARG A N 1
ATOM 1498 C CA . ARG A 1 100 ? 13.600 30.438 72.681 1.00 35.38 117 ARG A CA 1
ATOM 1499 C C . ARG A 1 100 ? 12.611 31.270 73.488 1.00 40.55 117 ARG A C 1
ATOM 1500 O O . ARG A 1 100 ? 13.001 31.914 74.468 1.00 46.12 117 ARG A O 1
ATOM 1521 N N . ALA A 1 101 ? 11.334 31.264 73.099 1.00 38.06 118 ALA A N 1
ATOM 1522 C CA . ALA A 1 101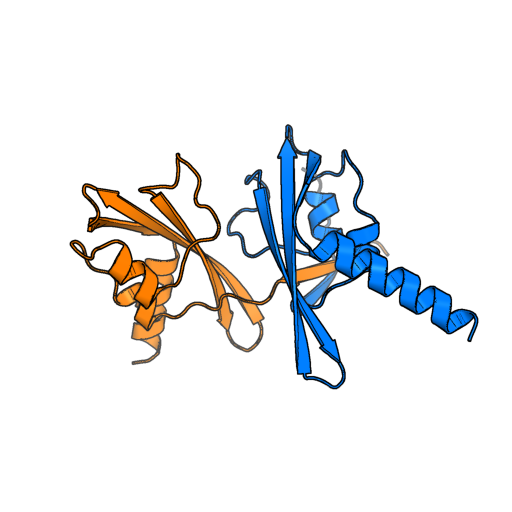 ? 10.321 31.962 73.883 1.00 33.15 118 ALA A CA 1
ATOM 1523 C C . ALA A 1 101 ? 10.118 31.291 75.235 1.00 41.98 118 ALA A C 1
ATOM 1524 O O . ALA A 1 101 ? 9.891 31.969 76.244 1.00 41.16 118 ALA A O 1
ATOM 1531 N N . LYS A 1 102 ? 10.190 29.958 75.274 1.00 33.50 119 LYS A N 1
ATOM 1532 C CA . LYS A 1 102 ? 10.119 29.248 76.547 1.00 36.66 119 LYS A CA 1
ATOM 1533 C C . LYS A 1 102 ? 11.313 29.590 77.430 1.00 49.80 119 LYS A C 1
ATOM 1534 O O . LYS A 1 102 ? 11.177 29.706 78.654 1.00 54.76 119 LYS A O 1
ATOM 1553 N N . GLN A 1 103 ? 12.493 29.754 76.828 1.00 41.96 120 GLN A N 1
ATOM 1554 C CA . GLN A 1 103 ? 13.672 30.139 77.598 1.00 52.16 120 GLN A CA 1
ATOM 1555 C C . GLN A 1 103 ? 13.517 31.544 78.168 1.00 49.56 120 GLN A C 1
ATOM 1556 O O . GLN A 1 103 ? 13.773 31.776 79.355 1.00 45.44 120 GLN A O 1
ATOM 1570 N N . ASN A 1 104 ? 13.101 32.500 77.332 1.00 44.60 121 ASN A N 1
ATOM 1571 C CA . ASN A 1 104 ? 12.926 33.869 77.804 1.00 54.85 121 ASN A CA 1
ATOM 1572 C C . ASN A 1 104 ? 11.901 33.948 78.927 1.00 54.70 121 ASN A C 1
ATOM 1573 O O . ASN A 1 104 ? 12.004 34.818 79.799 1.00 58.62 121 ASN A O 1
ATOM 1584 N N . ALA A 1 105 ? 10.913 33.053 78.928 1.00 54.08 122 ALA A N 1
ATOM 1585 C CA . ALA A 1 105 ? 9.910 33.056 79.986 1.00 52.31 122 ALA A CA 1
ATOM 1586 C C . ALA A 1 105 ? 10.455 32.486 81.288 1.00 52.54 122 ALA A C 1
ATOM 1587 O O . ALA A 1 105 ? 9.967 32.842 82.367 1.00 61.38 122 ALA A O 1
ATOM 1594 N N . ASP A 1 106 ? 11.456 31.605 81.214 1.00 57.35 123 ASP A N 1
ATOM 1595 C CA . ASP A 1 106 ? 12.101 31.119 82.429 1.00 70.90 123 ASP A CA 1
ATOM 1596 C C . ASP A 1 106 ? 12.837 32.238 83.150 1.00 71.61 123 ASP A C 1
ATOM 1597 O O . ASP A 1 106 ? 12.957 32.212 84.381 1.00 69.32 123 ASP A O 1
ATOM 1606 N N . LYS A 1 107 ? 13.335 33.221 82.406 1.00 75.45 124 LYS A N 1
ATOM 1607 C CA . LYS A 1 107 ? 14.045 34.358 82.970 1.00 67.37 124 LYS A CA 1
ATOM 1608 C C . LYS A 1 107 ? 13.117 35.518 83.305 1.00 80.24 124 LYS A C 1
ATOM 1609 O O . LYS A 1 107 ? 13.596 36.587 83.693 1.00 81.75 124 LYS A O 1
ATOM 1628 N N . GLN A 1 108 ? 11.808 35.332 83.157 1.00 90.73 125 GLN A N 1
ATOM 1629 C CA . GLN A 1 108 ? 10.841 36.385 83.439 1.00 108.17 125 GLN A CA 1
ATOM 1630 C C . GLN A 1 108 ? 11.079 37.587 82.531 1.00 92.82 125 GLN A C 1
ATOM 1631 O O . GLN A 1 108 ? 10.506 37.683 81.446 1.00 75.73 125 GLN A O 1
ATOM 1646 N N . SER B 1 7 ? 11.131 -5.367 82.095 1.00 38.38 24 SER B N 1
ATOM 1647 C CA . SER B 1 7 ? 10.052 -5.842 81.238 1.00 40.34 24 SER B CA 1
ATOM 1648 C C . SER B 1 7 ? 10.608 -6.649 80.067 1.00 40.09 24 SER B C 1
ATOM 1649 O O . SER B 1 7 ? 11.591 -6.252 79.442 1.00 44.59 24 SER B O 1
ATOM 1656 N N . LEU B 1 8 ? 9.975 -7.788 79.774 1.00 39.91 25 LEU B N 1
ATOM 1657 C CA . LEU B 1 8 ? 10.401 -8.624 78.658 1.00 48.01 25 LEU B CA 1
ATOM 1658 C C . LEU B 1 8 ? 9.999 -8.047 77.310 1.00 56.01 25 LEU B C 1
ATOM 1659 O O . LEU B 1 8 ? 10.623 -8.380 76.297 1.00 49.69 25 LEU B O 1
ATOM 1675 N N . PHE B 1 9 ? 8.972 -7.201 77.275 1.00 59.84 26 PHE B N 1
ATOM 1676 C CA . PHE B 1 9 ? 8.445 -6.655 76.039 1.00 50.11 26 PHE B CA 1
ATOM 1677 C C . PHE B 1 9 ? 8.661 -5.148 75.975 1.00 42.39 26 PHE B C 1
ATOM 1678 O O . PHE B 1 9 ? 8.398 -4.445 76.958 1.00 37.14 26 PHE B O 1
ATOM 1695 N N . PRO B 1 10 ? 9.122 -4.621 74.847 1.00 30.98 27 PRO B N 1
ATOM 1696 C CA . PRO B 1 10 ? 9.385 -3.184 74.756 1.00 30.29 27 PRO B CA 1
ATOM 1697 C C . PRO B 1 10 ? 8.089 -2.389 74.673 1.00 24.58 27 PRO B C 1
ATOM 1698 O O . PRO B 1 10 ? 6.992 -2.933 74.543 1.00 33.73 27 PRO B O 1
ATOM 1709 N N . SER B 1 11 ? 8.242 -1.071 74.750 1.00 31.63 28 SER B N 1
ATOM 1710 C CA . SER B 1 11 ? 7.115 -0.151 74.721 1.00 27.08 28 SER B CA 1
ATOM 1711 C C . SER B 1 11 ? 7.538 1.091 73.954 1.00 23.88 28 SER B C 1
ATOM 1712 O O . SER B 1 11 ? 8.606 1.648 74.218 1.00 32.81 28 SER B O 1
ATOM 1720 N N . TYR B 1 12 ? 6.707 1.514 73.004 1.00 28.06 29 TYR B N 1
ATOM 1721 C CA . TYR B 1 12 ? 7.032 2.626 72.127 1.00 19.65 29 TYR B CA 1
ATOM 1722 C C . TYR B 1 12 ? 5.875 3.612 72.087 1.00 23.94 29 TYR B C 1
ATOM 1723 O O . TYR B 1 12 ? 4.718 3.263 72.338 1.00 27.01 29 TYR B O 1
ATOM 1741 N N . LYS B 1 13 ? 6.209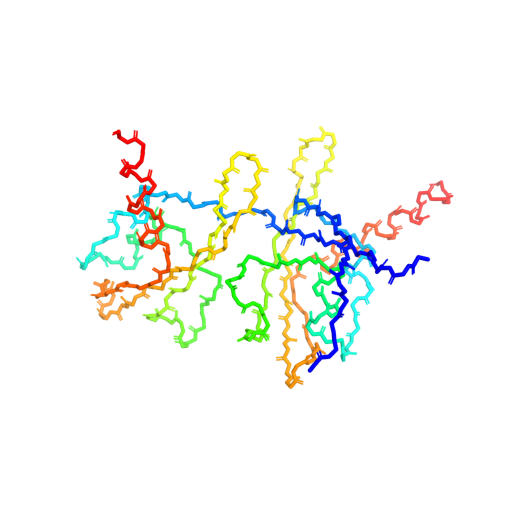 4.857 71.765 1.00 30.25 30 LYS B N 1
ATOM 1742 C CA . LYS B 1 13 ? 5.232 5.916 71.556 1.00 30.28 30 LYS B CA 1
ATOM 1743 C C . LYS B 1 13 ? 5.296 6.327 70.092 1.00 32.96 30 LYS B C 1
ATOM 1744 O O . LYS B 1 13 ? 6.370 6.678 69.590 1.00 42.19 30 LYS B O 1
ATOM 1763 N N . LEU B 1 14 ? 4.155 6.274 69.410 1.00 29.36 31 LEU B N 1
ATOM 1764 C CA . LEU B 1 14 ? 4.072 6.617 67.998 1.00 22.44 31 LEU B CA 1
ATOM 1765 C C . LEU B 1 14 ? 2.980 7.655 67.796 1.00 28.26 31 LEU B C 1
ATOM 1766 O O . LEU B 1 14 ? 1.864 7.495 68.301 1.00 25.70 31 LEU B O 1
ATOM 1782 N N . LYS B 1 15 ? 3.304 8.713 67.061 1.00 19.51 32 LYS B N 1
ATOM 1783 C CA . LYS B 1 15 ? 2.343 9.749 66.712 1.00 18.61 32 LYS B CA 1
ATOM 1784 C C . LYS B 1 15 ? 1.875 9.532 65.279 1.00 21.24 32 LYS B C 1
ATOM 1785 O O . LYS B 1 15 ? 2.699 9.406 64.367 1.00 23.57 32 LYS B O 1
ATOM 1804 N N . ILE B 1 16 ? 0.561 9.477 65.085 1.00 27.13 33 ILE B N 1
ATOM 1805 C CA . ILE B 1 16 ? -0.036 9.365 63.758 1.00 32.84 33 ILE B CA 1
ATOM 1806 C C . ILE B 1 16 ? -0.581 10.735 63.379 1.00 18.18 33 ILE B C 1
ATOM 1807 O O . ILE B 1 16 ? -1.460 11.272 64.063 1.00 26.86 33 ILE B O 1
ATOM 1823 N N . ILE B 1 17 ? -0.065 11.296 62.286 1.00 26.82 34 ILE B N 1
ATOM 1824 C CA . ILE B 1 17 ? -0.381 12.672 61.922 1.00 23.04 34 ILE B CA 1
ATOM 1825 C C . ILE B 1 17 ? -1.811 12.754 61.407 1.00 25.46 34 ILE B C 1
ATOM 1826 O O . ILE B 1 17 ? -2.224 11.981 60.532 1.00 22.44 34 ILE B O 1
ATOM 1842 N N . GLN B 1 18 ? -2.567 13.701 61.950 1.00 30.10 35 GLN B N 1
ATOM 1843 C CA . GLN B 1 18 ? -3.947 13.944 61.564 1.00 23.07 35 GLN B CA 1
ATOM 1844 C C . GLN B 1 18 ? -4.011 14.983 60.450 1.00 22.87 35 GLN B C 1
ATOM 1845 O O . GLN B 1 18 ? -3.157 15.868 60.348 1.00 20.96 35 GLN B O 1
ATOM 1859 N N . GLY B 1 19 ? -5.041 14.868 59.615 1.00 24.35 36 GLY B N 1
ATOM 1860 C CA . GLY B 1 19 ? -5.253 15.810 58.534 1.00 29.60 36 GLY B CA 1
ATOM 1861 C C . GLY B 1 19 ? -5.647 15.150 57.228 1.00 37.42 36 GLY B C 1
ATOM 1862 O O . GLY B 1 19 ? -5.579 13.924 57.097 1.00 44.08 36 GLY B O 1
ATOM 1866 N N . ASN B 1 20 ? -6.066 15.962 56.257 1.00 35.05 37 ASN B N 1
ATOM 1867 C CA . ASN B 1 20 ? -6.412 15.492 54.915 1.00 28.88 37 ASN B CA 1
ATOM 1868 C C . ASN B 1 20 ? -7.326 14.270 54.970 1.00 23.60 37 ASN B C 1
ATOM 1869 O O . ASN B 1 20 ? -7.050 13.229 54.372 1.00 28.05 37 ASN B O 1
ATOM 1880 N N . GLU B 1 21 ? -8.434 14.403 55.693 1.00 25.74 38 GLU B N 1
ATOM 1881 C CA . GLU B 1 21 ? -9.397 13.315 55.780 1.00 31.88 38 GLU B CA 1
ATOM 1882 C C . GLU B 1 21 ? -10.074 13.104 54.431 1.00 34.46 38 GLU B C 1
ATOM 1883 O O . GLU B 1 21 ? -10.399 14.061 53.722 1.00 41.42 38 GLU B O 1
ATOM 1895 N N . LEU B 1 22 ? -10.283 11.839 54.076 1.00 34.33 39 LEU B N 1
ATOM 1896 C CA . LEU B 1 22 ? -10.850 11.504 52.777 1.00 36.32 39 LEU B CA 1
ATOM 1897 C C . LEU B 1 22 ? -12.241 12.105 52.618 1.00 35.04 39 LEU B C 1
ATOM 1898 O O . LEU B 1 22 ? -13.092 11.980 53.503 1.00 30.14 39 LEU B O 1
ATOM 1914 N N . GLU B 1 23 ? -12.464 12.757 51.481 1.00 36.21 40 GLU B N 1
ATOM 1915 C CA . GLU B 1 23 ? -13.783 13.246 51.104 1.00 38.01 40 GLU B CA 1
ATOM 1916 C C . GLU B 1 23 ? -14.350 12.328 50.027 1.00 29.71 40 GLU B C 1
ATOM 1917 O O . GLU B 1 23 ? -14.063 12.520 48.839 1.00 30.31 40 GLU B O 1
ATOM 1929 N N . PRO B 1 24 ? -15.157 11.326 50.390 1.00 35.75 41 PRO B N 1
ATOM 1930 C CA . PRO B 1 24 ? -15.567 10.332 49.381 1.00 41.38 41 PRO B CA 1
ATOM 1931 C C . PRO B 1 24 ? -16.267 10.939 48.178 1.00 32.35 41 PRO B C 1
ATOM 1932 O O . PRO B 1 24 ? -16.010 10.521 47.042 1.00 42.15 41 PRO B O 1
ATOM 1943 N N . ARG B 1 25 ? -17.148 11.918 48.393 1.00 25.49 42 ARG B N 1
ATOM 1944 C CA . ARG B 1 25 ? -17.866 12.526 47.277 1.00 36.13 42 ARG B CA 1
ATOM 1945 C C . ARG B 1 25 ? -16.908 13.197 46.302 1.00 32.28 42 ARG B C 1
ATOM 1946 O O . ARG B 1 25 ? -17.096 13.120 45.082 1.00 36.27 42 ARG B O 1
ATOM 1967 N N . ALA B 1 26 ? -15.876 13.866 46.819 1.00 28.42 43 ALA B N 1
ATOM 1968 C CA . ALA B 1 26 ? -14.909 14.522 45.945 1.00 42.90 43 ALA B CA 1
ATOM 1969 C C . ALA B 1 26 ? -14.156 13.507 45.095 1.00 41.48 43 ALA B C 1
ATOM 1970 O O . ALA B 1 26 ? -13.967 13.713 43.890 1.00 24.70 43 ALA B O 1
ATOM 1977 N N . VAL B 1 27 ? -13.720 12.402 45.703 1.00 31.80 44 VAL B N 1
ATOM 1978 C CA . VAL B 1 27 ? -12.959 11.396 44.968 1.00 34.20 44 VAL B CA 1
ATOM 1979 C C . VAL B 1 27 ? -13.850 10.681 43.960 1.00 32.13 44 VAL B C 1
ATOM 1980 O O . VAL B 1 27 ? -13.453 10.459 42.810 1.00 36.45 44 VAL B O 1
ATOM 1993 N N . ALA B 1 28 ? -15.063 10.308 44.368 1.00 35.07 45 ALA B N 1
ATOM 1994 C CA . ALA B 1 28 ? -15.997 9.655 43.459 1.00 27.65 45 ALA B CA 1
ATOM 1995 C C . ALA B 1 28 ? -16.524 10.589 42.378 1.00 36.45 45 ALA B C 1
ATOM 1996 O O . ALA B 1 28 ? -17.270 10.133 41.503 1.00 36.11 45 ALA B O 1
ATOM 2003 N N . ALA B 1 29 ? -16.162 11.870 42.412 1.00 33.31 46 ALA B N 1
ATOM 2004 C CA . ALA B 1 29 ? -16.612 12.834 41.418 1.00 31.10 46 ALA B CA 1
ATOM 2005 C C . ALA B 1 29 ? -15.672 12.944 40.225 1.00 30.60 46 ALA B C 1
ATOM 2006 O O . ALA B 1 29 ? -16.071 13.498 39.195 1.00 31.86 46 ALA B O 1
ATOM 2013 N N . LEU B 1 30 ? -14.447 12.435 40.332 1.00 27.64 47 LEU B N 1
ATOM 2014 C CA . LEU B 1 30 ? -13.492 12.539 39.237 1.00 31.80 47 LEU B CA 1
ATOM 2015 C C . LEU B 1 30 ? -13.975 11.745 38.031 1.00 31.68 47 LEU B C 1
ATOM 2016 O O . LEU B 1 30 ? -14.416 10.598 38.162 1.00 26.43 47 LEU B O 1
ATOM 2032 N N . ARG B 1 31 ? -13.887 12.357 36.855 1.00 26.37 48 ARG B N 1
ATOM 2033 C CA . ARG B 1 31 ? -14.304 11.734 35.611 1.00 29.46 48 ARG B CA 1
ATOM 2034 C C . ARG B 1 31 ? -13.293 12.062 34.524 1.00 27.19 48 ARG B C 1
ATOM 2035 O O . ARG B 1 31 ? -12.710 13.153 34.527 1.00 32.72 48 ARG B O 1
ATOM 2056 N N . PRO B 1 32 ? -13.064 11.143 33.586 1.00 36.42 49 PRO B N 1
ATOM 2057 C CA . PRO B 1 32 ? -12.171 11.455 32.464 1.00 31.92 49 PRO B CA 1
ATOM 2058 C C . PRO B 1 32 ? -12.671 12.662 31.684 1.00 25.81 49 PRO B C 1
ATOM 2059 O O . PRO B 1 32 ? -13.874 12.846 31.489 1.00 30.80 49 PRO B O 1
ATOM 2070 N N . GLY B 1 33 ? -11.729 13.489 31.235 1.00 28.77 50 GLY B N 1
ATOM 2071 C CA . GLY B 1 33 ? -12.043 14.688 30.489 1.00 29.57 50 GLY B CA 1
ATOM 2072 C C . GLY B 1 33 ? -12.056 15.958 31.312 1.00 27.38 50 GLY B C 1
ATOM 2073 O O . GLY B 1 33 ? -12.060 17.050 30.732 1.00 41.09 50 GLY B O 1
ATOM 2077 N N . MET B 1 34 ? -12.068 15.849 32.638 1.00 22.38 51 MET B N 1
ATOM 2078 C CA . MET B 1 34 ? -11.992 17.029 33.487 1.00 24.73 51 MET B CA 1
ATOM 2079 C C . MET B 1 34 ? -10.645 17.719 33.321 1.00 25.48 51 MET B C 1
ATOM 2080 O O . MET B 1 34 ? -9.596 17.072 33.275 1.00 28.41 51 MET B O 1
ATOM 2094 N N . THR B 1 35 ? -10.680 19.045 33.234 1.00 24.81 52 THR B N 1
ATOM 2095 C CA . THR B 1 35 ? -9.455 19.821 33.169 1.00 29.63 52 THR B CA 1
ATOM 2096 C C . THR B 1 35 ? -8.702 19.734 34.494 1.00 27.83 52 THR B C 1
ATOM 2097 O O . THR B 1 35 ? -9.251 19.344 35.528 1.00 24.75 52 THR B O 1
ATOM 2108 N N . LYS B 1 36 ? -7.419 20.100 34.451 1.00 20.00 53 LYS B N 1
ATOM 2109 C CA . LYS B 1 36 ? -6.653 20.222 35.685 1.00 21.36 53 LYS B CA 1
ATOM 2110 C C . LYS B 1 36 ? -7.332 21.187 36.648 1.00 32.82 53 LYS B C 1
ATOM 2111 O O . LYS B 1 36 ? -7.396 20.931 37.856 1.00 26.75 53 LYS B O 1
ATOM 2130 N N . ASP B 1 37 ? -7.855 22.300 36.126 1.00 26.53 54 ASP B N 1
ATOM 2131 C CA . ASP B 1 37 ? -8.531 23.276 36.975 1.00 30.90 54 ASP B CA 1
ATOM 2132 C C . ASP B 1 37 ? -9.707 22.648 37.712 1.00 27.36 54 ASP B C 1
ATOM 2133 O O . ASP B 1 37 ? -9.940 22.945 38.890 1.00 28.55 54 ASP B O 1
ATOM 2142 N N . GLN B 1 38 ? -10.463 21.780 37.036 1.00 23.36 55 GLN B N 1
ATOM 2143 C CA . GLN B 1 38 ? -11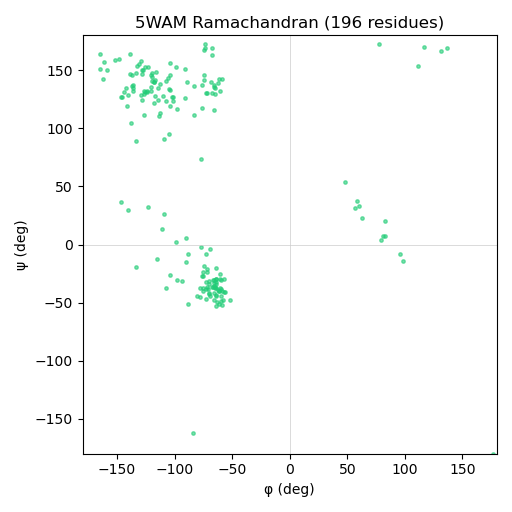.565 21.084 37.692 1.00 28.12 55 GLN B CA 1
ATOM 2144 C C . GLN B 1 38 ? -11.073 20.284 38.891 1.00 27.81 55 GLN B C 1
ATOM 2145 O O . GLN B 1 38 ? -11.652 20.358 39.981 1.00 29.94 55 GLN B O 1
ATOM 2159 N N . VAL B 1 39 ? -10.002 19.507 38.708 1.00 21.37 56 VAL B N 1
ATOM 2160 C CA . VAL B 1 39 ? -9.496 18.678 39.798 1.00 23.59 56 VAL B CA 1
ATOM 2161 C C . VAL B 1 39 ? -8.998 19.546 40.945 1.00 23.06 56 VAL B C 1
ATOM 2162 O O . VAL B 1 39 ? -9.088 19.153 42.115 1.00 25.13 56 VAL B O 1
ATOM 2175 N N . LEU B 1 40 ? -8.467 20.732 40.641 1.00 17.72 57 LEU B N 1
ATOM 2176 C CA . LEU B 1 40 ? -8.059 21.644 41.704 1.00 29.31 57 LEU B CA 1
ATOM 2177 C C . LEU B 1 40 ? -9.259 22.102 42.523 1.00 22.70 57 LEU B C 1
ATOM 2178 O O . LEU B 1 40 ? -9.197 22.151 43.757 1.00 35.21 57 LEU B O 1
ATOM 2194 N N . LEU B 1 41 ? -10.361 22.441 41.853 1.00 25.55 58 LEU B N 1
ATOM 2195 C CA . LEU B 1 41 ? -11.555 22.878 42.566 1.00 23.30 58 LEU B CA 1
ATOM 2196 C C . LEU B 1 41 ? -12.160 21.749 43.388 1.00 20.82 58 LEU B C 1
ATOM 2197 O O . LEU B 1 41 ? -12.765 22.003 44.436 1.00 27.17 58 LEU B O 1
ATOM 2213 N N . LEU B 1 42 ? -12.006 20.503 42.938 1.00 27.80 59 LEU B N 1
ATOM 2214 C CA . LEU B 1 42 ? -12.563 19.369 43.666 1.00 24.79 59 LEU B CA 1
ATOM 2215 C C . LEU B 1 42 ? -11.678 18.952 44.833 1.00 24.82 59 LEU B C 1
ATOM 2216 O O . LEU B 1 42 ? -12.179 18.703 45.936 1.00 22.55 59 LEU B O 1
ATOM 2232 N N . LEU B 1 43 ? -10.365 18.876 44.613 1.00 35.18 60 LEU B N 1
ATOM 2233 C CA . LEU B 1 43 ? -9.452 18.263 45.565 1.00 25.05 60 LEU B CA 1
ATOM 2234 C C . LEU B 1 43 ? -8.445 19.221 46.178 1.00 24.70 60 LEU B C 1
ATOM 2235 O O . LEU B 1 43 ? -7.786 18.848 47.155 1.00 31.68 60 LEU B O 1
ATOM 2251 N N . GLY B 1 44 ? -8.304 20.430 45.649 1.00 29.67 61 GLY B N 1
ATOM 2252 C CA . GLY B 1 44 ? -7.214 21.298 46.032 1.00 32.94 61 GLY B CA 1
ATOM 2253 C C . GLY B 1 44 ? -5.919 20.871 45.367 1.00 32.93 61 GLY B C 1
ATOM 2254 O O . GLY B 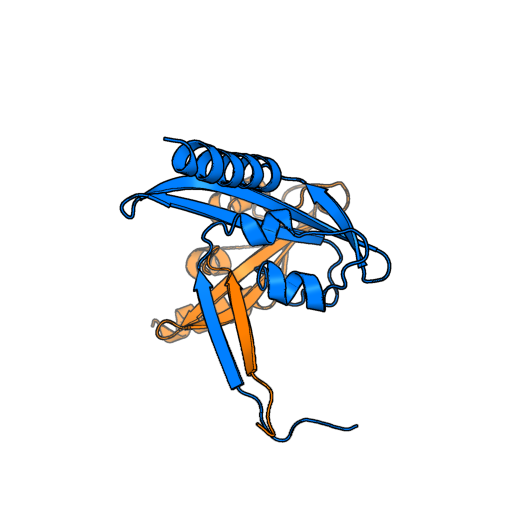1 44 ? -5.822 19.827 44.720 1.00 39.17 61 GLY B O 1
ATOM 2258 N N . SER B 1 45 ? -4.897 21.703 45.534 1.00 30.70 62 SER B N 1
ATOM 2259 C CA . SER B 1 45 ? -3.630 21.438 44.877 1.00 41.03 62 SER B CA 1
ATOM 2260 C C . SER B 1 45 ? -2.890 20.300 45.579 1.00 38.91 62 SER B C 1
ATOM 2261 O O . SER B 1 45 ? -2.983 20.147 46.800 1.00 42.05 62 SER B O 1
ATOM 2269 N N . PRO B 1 46 ? -2.157 19.479 44.830 1.00 36.82 63 PRO B N 1
ATOM 2270 C CA . PRO B 1 46 ? -1.273 18.497 45.465 1.00 33.79 63 PRO B CA 1
ATOM 2271 C C . PRO B 1 46 ? -0.051 19.181 46.059 1.00 36.88 63 PRO B C 1
ATOM 2272 O O . PRO B 1 46 ? 0.219 20.360 45.823 1.00 51.79 63 PRO B O 1
ATOM 2283 N N . ILE B 1 47 ? 0.701 18.413 46.845 1.00 43.25 64 ILE B N 1
ATOM 2284 C CA . ILE B 1 47 ? 1.884 18.960 47.501 1.00 43.28 64 ILE B CA 1
ATOM 2285 C C . ILE B 1 47 ? 3.042 19.060 46.518 1.00 48.77 64 ILE B C 1
ATOM 2286 O O . ILE B 1 47 ? 3.746 20.074 46.464 1.00 52.33 64 ILE B O 1
ATOM 2302 N N . LEU B 1 48 ? 3.258 18.013 45.729 1.00 50.58 65 LEU B N 1
ATOM 2303 C CA . LEU B 1 48 ? 4.340 18.009 44.757 1.00 68.51 65 LEU B CA 1
ATOM 2304 C C . LEU B 1 48 ? 3.903 18.718 43.481 1.00 78.11 65 LEU B C 1
ATOM 2305 O O . LEU B 1 48 ? 2.789 18.513 42.990 1.00 93.38 65 LEU B O 1
ATOM 2321 N N . ARG B 1 49 ? 4.792 19.555 42.943 1.00 94.57 66 ARG B N 1
ATOM 2322 C CA . ARG B 1 49 ? 4.485 20.300 41.726 1.00 101.85 66 ARG B CA 1
ATOM 2323 C C . ARG B 1 49 ? 5.741 20.494 40.881 1.00 97.48 66 ARG B C 1
ATOM 2324 O O . ARG B 1 49 ? 5.925 21.539 40.248 1.00 91.36 66 ARG B O 1
ATOM 2345 N N . ASP B 1 50 ? 6.613 19.486 40.852 1.00 95.89 67 ASP B N 1
ATOM 2346 C CA . ASP B 1 50 ? 7.841 19.575 40.072 1.00 98.32 67 ASP B CA 1
ATOM 2347 C C . ASP B 1 50 ? 7.573 19.195 38.620 1.00 100.03 67 ASP B C 1
ATOM 2348 O O . ASP B 1 50 ? 6.419 19.189 38.177 1.00 98.77 67 ASP B O 1
ATOM 2357 N N . ALA B 1 51 ? 8.629 18.869 37.871 1.00 101.30 68 ALA B N 1
ATOM 2358 C CA . ALA B 1 51 ? 8.462 18.539 36.459 1.00 90.10 68 ALA B CA 1
ATOM 2359 C C . ALA B 1 51 ? 7.803 17.176 36.284 1.00 88.75 68 ALA B C 1
ATOM 2360 O O . ALA B 1 51 ? 6.859 17.027 35.499 1.00 84.21 68 ALA B O 1
ATOM 2367 N N . PHE B 1 52 ? 8.287 16.166 37.011 1.00 91.28 69 PHE B N 1
ATOM 2368 C CA . PHE B 1 52 ? 7.738 14.820 36.890 1.00 90.79 69 PHE B CA 1
ATOM 2369 C C . PHE B 1 52 ? 6.282 14.747 37.331 1.00 91.24 69 PHE B C 1
ATOM 2370 O O . PHE B 1 52 ? 5.575 13.812 36.940 1.00 71.72 69 PHE B O 1
ATOM 2387 N N . HIS B 1 53 ? 5.816 15.711 38.127 1.00 88.53 70 HIS B N 1
ATOM 2388 C CA . HIS B 1 53 ? 4.449 15.723 38.636 1.00 79.79 70 HIS B CA 1
ATOM 2389 C C . HIS B 1 53 ? 3.602 16.815 37.987 1.00 67.92 70 HIS B C 1
ATOM 2390 O O . HIS B 1 53 ? 2.640 17.299 38.588 1.00 69.88 70 HIS B O 1
ATOM 2404 N N . THR B 1 54 ? 3.948 17.221 36.765 1.00 62.13 71 THR B N 1
ATOM 2405 C CA . THR B 1 54 ? 3.119 18.188 36.056 1.00 61.20 71 THR B CA 1
ATOM 2406 C C . THR B 1 54 ? 1.852 17.534 35.516 1.00 46.81 71 THR B C 1
ATOM 2407 O O . THR B 1 54 ? 0.772 18.134 35.566 1.00 53.02 71 THR B O 1
ATOM 2418 N N . ASP B 1 55 ? 1.965 16.310 35.002 1.00 40.42 72 ASP B N 1
ATOM 2419 C CA . ASP B 1 55 ? 0.821 15.543 34.524 1.00 46.29 72 ASP B CA 1
ATOM 2420 C C . ASP B 1 55 ? 0.521 14.339 35.408 1.00 35.15 72 ASP B C 1
ATOM 2421 O O . ASP B 1 55 ? -0.256 13.465 35.008 1.00 30.09 72 ASP B O 1
ATOM 2430 N N . ARG B 1 56 ? 1.115 14.272 36.599 1.00 31.88 73 ARG B N 1
ATOM 2431 C CA . ARG B 1 56 ? 0.859 13.188 37.548 1.00 42.32 73 ARG B CA 1
ATOM 2432 C C . ARG B 1 56 ? 0.750 13.820 38.932 1.00 33.82 73 ARG B C 1
ATOM 2433 O O . ARG B 1 56 ? 1.763 14.200 39.527 1.00 45.15 73 ARG B O 1
ATOM 2454 N N . TRP B 1 57 ? -0.473 13.928 39.439 1.00 25.16 74 TRP B N 1
ATOM 2455 C CA . TRP B 1 57 ? -0.735 14.560 40.725 1.00 31.64 74 TRP B CA 1
ATOM 2456 C C . TRP B 1 57 ? -0.980 13.493 41.782 1.00 30.98 74 TRP B C 1
ATOM 2457 O O . TRP B 1 57 ? -1.831 12.617 41.601 1.00 31.51 74 TRP B O 1
ATOM 2478 N N . ASP B 1 58 ? -0.238 13.575 42.881 1.00 28.74 75 ASP B N 1
ATOM 2479 C CA . ASP B 1 58 ? -0.350 12.621 43.976 1.00 27.56 75 ASP B CA 1
ATOM 2480 C C . ASP B 1 58 ? -1.097 13.251 45.143 1.00 27.89 75 ASP B C 1
ATOM 2481 O O . ASP B 1 58 ? -0.813 14.389 45.532 1.00 23.24 75 ASP B O 1
ATOM 2490 N N . TYR B 1 59 ? -2.054 12.507 45.692 1.00 25.14 76 TYR B N 1
ATOM 2491 C CA . TYR B 1 59 ? -2.764 12.895 46.899 1.00 23.11 76 TYR B CA 1
ATOM 2492 C C . TYR B 1 59 ? -2.718 11.742 47.890 1.00 29.17 76 TYR B C 1
ATOM 2493 O O . TYR B 1 59 ? -2.669 10.572 47.502 1.00 24.35 76 TYR B O 1
ATOM 2511 N N . THR B 1 60 ? -2.734 12.082 49.177 1.00 17.91 77 THR B N 1
ATOM 2512 C CA . THR B 1 60 ? -2.838 11.085 50.232 1.00 27.15 77 THR B CA 1
ATOM 2513 C C . THR B 1 60 ? -3.828 11.577 51.275 1.00 16.57 77 THR B C 1
ATOM 2514 O O . THR B 1 60 ? -3.784 12.741 51.681 1.00 20.20 77 THR B O 1
ATOM 2525 N N . PHE B 1 61 ? -4.714 10.682 51.708 1.00 16.40 78 PHE B N 1
ATOM 2526 C CA . PHE B 1 61 ? -5.785 11.024 52.630 1.00 15.43 78 PHE B CA 1
ATOM 2527 C C . PHE B 1 61 ? -5.754 10.101 53.840 1.00 20.72 78 PHE B C 1
ATOM 2528 O O . PHE B 1 61 ? -5.303 8.955 53.762 1.00 25.76 78 PHE B O 1
ATOM 2545 N N . ASN B 1 62 ? -6.248 10.616 54.961 1.00 25.41 79 ASN B N 1
ATOM 2546 C CA . ASN B 1 62 ? -6.485 9.804 56.144 1.00 27.97 79 ASN B CA 1
ATOM 2547 C C . ASN B 1 62 ? -7.894 9.230 56.099 1.00 28.64 79 ASN B C 1
ATOM 2548 O O . ASN B 1 62 ? -8.843 9.908 55.693 1.00 31.73 79 ASN B O 1
ATOM 2559 N N . THR B 1 63 ? -8.022 7.975 56.516 1.00 24.26 80 THR B N 1
ATOM 2560 C CA . THR B 1 63 ? -9.308 7.296 56.611 1.00 31.77 80 THR B CA 1
ATOM 2561 C C . THR B 1 63 ? -9.535 6.923 58.066 1.00 24.22 80 THR B C 1
ATOM 2562 O O . THR B 1 63 ? -8.723 6.205 58.659 1.00 37.27 80 THR B O 1
ATOM 2573 N N . SER B 1 64 ? -10.633 7.407 58.635 1.00 28.46 81 SER B N 1
ATOM 2574 C CA . SER B 1 64 ? -10.924 7.226 60.047 1.00 33.95 81 SER B CA 1
ATOM 2575 C C . SER B 1 64 ? -12.225 6.459 60.226 1.00 34.05 81 SER B C 1
ATOM 2576 O O . SER B 1 64 ? -13.153 6.572 59.419 1.00 37.46 81 SER B O 1
ATOM 2584 N N . ARG B 1 65 ? -12.277 5.673 61.297 1.00 30.74 82 ARG B N 1
ATOM 2585 C CA . ARG B 1 65 ? -13.484 4.959 61.687 1.00 33.23 82 ARG B CA 1
ATOM 2586 C C . ARG B 1 65 ? -13.511 4.874 63.204 1.00 29.30 82 ARG B C 1
ATOM 2587 O O . ARG B 1 65 ? -12.535 4.432 63.817 1.00 29.98 82 ARG B O 1
ATOM 2608 N N . ASN B 1 66 ? -14.617 5.309 63.803 1.00 27.01 83 ASN B N 1
ATOM 2609 C CA . ASN B 1 66 ? -14.823 5.169 65.243 1.00 32.22 83 ASN B CA 1
ATOM 2610 C C . ASN B 1 66 ? -13.715 5.861 66.034 1.00 34.39 83 ASN B C 1
ATOM 2611 O O . ASN B 1 66 ? -13.272 5.371 67.075 1.00 31.91 83 ASN B O 1
ATOM 2622 N N . GLY B 1 67 ? -13.263 7.009 65.537 1.00 37.48 84 GLY B N 1
ATOM 2623 C CA . GLY B 1 67 ? -12.271 7.798 66.236 1.00 36.06 84 GLY B CA 1
ATOM 2624 C C . GLY B 1 67 ? -10.838 7.350 66.062 1.00 32.98 84 GLY B C 1
ATOM 2625 O O . GLY B 1 67 ? -9.954 7.893 66.734 1.00 19.01 84 GLY B O 1
ATOM 2629 N N . ILE B 1 68 ? -10.574 6.389 65.179 1.00 17.91 85 ILE B N 1
ATOM 2630 C CA . ILE B 1 68 ? -9.232 5.868 64.952 1.00 16.67 85 ILE B CA 1
ATOM 2631 C C . ILE B 1 68 ? -8.869 6.089 63.492 1.00 22.88 85 ILE B C 1
ATOM 2632 O O . ILE B 1 68 ? -9.683 5.836 62.597 1.00 33.74 85 ILE B O 1
ATOM 2648 N N . ILE B 1 69 ? -7.649 6.561 63.253 1.00 15.91 86 ILE B N 1
ATOM 2649 C CA . ILE B 1 69 ? -7.103 6.601 61.901 1.00 22.75 86 ILE B CA 1
ATOM 2650 C C . ILE B 1 69 ? -6.698 5.182 61.530 1.00 25.93 86 ILE B C 1
ATOM 2651 O O . ILE B 1 69 ? -5.820 4.589 62.165 1.00 18.40 86 ILE B O 1
ATOM 2667 N N . LYS B 1 70 ? -7.341 4.633 60.502 1.00 22.78 87 LYS B N 1
ATOM 2668 C CA . LYS B 1 70 ? -7.174 3.229 60.152 1.00 18.88 87 LYS B CA 1
ATOM 2669 C C . LYS B 1 70 ? -6.293 3.011 58.936 1.00 17.59 87 LYS B C 1
ATOM 2670 O O . LYS B 1 70 ? -5.682 1.945 58.816 1.00 28.58 87 LYS B O 1
ATOM 2689 N N . GLU B 1 71 ? -6.202 3.987 58.037 1.00 26.39 88 GLU B N 1
ATOM 2690 C CA . GLU B 1 71 ? -5.549 3.754 56.760 1.00 26.65 88 GLU B CA 1
ATOM 2691 C C . GLU B 1 71 ? -5.186 5.083 56.115 1.00 28.85 88 GLU B C 1
ATOM 2692 O O . GLU B 1 71 ? -5.934 6.058 56.222 1.00 25.14 88 GLU B O 1
ATOM 2704 N N . ARG B 1 72 ? -4.031 5.108 55.456 1.00 26.65 89 ARG B N 1
ATOM 2705 C CA . ARG B 1 72 ? -3.640 6.204 54.580 1.00 23.29 89 ARG B CA 1
ATOM 2706 C C . ARG B 1 72 ? -3.952 5.791 53.147 1.00 27.80 89 ARG B C 1
ATOM 2707 O O . ARG B 1 72 ? -3.378 4.822 52.639 1.00 40.12 89 ARG B O 1
ATOM 2728 N N . SER B 1 73 ? -4.857 6.519 52.503 1.00 20.78 90 SER B N 1
ATOM 2729 C CA . SER B 1 73 ? -5.377 6.147 51.195 1.00 22.00 90 SER B CA 1
ATOM 2730 C C . SER B 1 73 ? -4.796 7.085 50.146 1.00 24.32 90 SER B C 1
ATOM 2731 O O . SER B 1 73 ? -4.955 8.306 50.243 1.00 34.56 90 SER B O 1
ATOM 2739 N N . ASN B 1 74 ? -4.132 6.513 49.146 1.00 25.13 91 ASN B N 1
ATOM 2740 C CA . ASN B 1 74 ? -3.428 7.286 48.136 1.00 26.05 91 ASN B CA 1
ATOM 2741 C C . ASN B 1 74 ? -4.266 7.417 46.871 1.00 20.78 91 ASN B C 1
ATOM 2742 O O . ASN B 1 74 ? -5.096 6.561 46.556 1.00 24.13 91 ASN B O 1
ATOM 2753 N N . LEU B 1 75 ? -4.029 8.506 46.143 1.00 22.85 92 LEU B N 1
ATOM 2754 C CA . LEU B 1 75 ? -4.711 8.779 44.886 1.00 30.06 92 LEU B CA 1
ATOM 2755 C C . LEU B 1 75 ? -3.720 9.401 43.916 1.00 19.26 92 LEU B C 1
ATOM 2756 O O . LEU B 1 75 ? -2.963 10.300 44.293 1.00 20.54 92 LEU B O 1
ATOM 2772 N N . THR B 1 76 ? -3.728 8.923 42.674 1.00 21.01 93 THR B N 1
ATOM 2773 C CA . THR B 1 76 ? -2.900 9.479 41.612 1.00 26.59 93 THR B CA 1
ATOM 2774 C C . THR B 1 76 ? -3.795 9.837 40.436 1.00 22.26 93 THR B C 1
ATOM 2775 O O . THR B 1 76 ? -4.623 9.026 40.010 1.00 22.88 93 THR B O 1
ATOM 2786 N N . VAL B 1 77 ? -3.625 11.050 39.915 1.00 19.67 94 VAL B N 1
ATOM 2787 C CA . VAL B 1 77 ? -4.395 11.542 38.780 1.00 20.64 94 VAL B CA 1
ATOM 2788 C C . VAL B 1 77 ? -3.431 11.796 37.631 1.00 22.87 94 VAL B C 1
ATOM 2789 O O . VAL B 1 77 ? -2.421 12.490 37.802 1.00 26.90 94 VAL B O 1
ATOM 2802 N N . TYR B 1 78 ? -3.739 11.231 36.468 1.00 23.78 95 TYR B N 1
ATOM 2803 C CA . TYR B 1 78 ? -2.916 11.376 35.278 1.00 21.93 95 TYR B CA 1
ATOM 2804 C C . TYR B 1 78 ? -3.614 12.292 34.282 1.00 22.03 95 TYR B C 1
ATOM 2805 O O . TYR B 1 78 ? -4.836 12.230 34.117 1.00 21.41 95 TYR B O 1
ATOM 2823 N N . PHE B 1 79 ? -2.831 13.142 33.623 1.00 21.64 96 PHE B N 1
ATOM 2824 C CA . PHE B 1 79 ? -3.358 14.119 32.684 1.00 33.20 96 PHE B CA 1
ATOM 2825 C C . PHE B 1 79 ? -2.638 14.006 31.349 1.00 32.62 96 PHE B C 1
ATOM 2826 O O . PHE B 1 79 ? -1.466 13.629 31.283 1.00 41.65 96 PHE B O 1
ATOM 2843 N N . GLU B 1 80 ? -3.362 14.344 30.286 1.00 34.57 97 GLU B N 1
ATOM 2844 C CA . GLU B 1 80 ? -2.779 14.500 28.962 1.00 43.55 97 GLU B CA 1
ATOM 2845 C C . GLU B 1 80 ? -3.525 15.624 28.262 1.00 29.64 97 GLU B C 1
ATOM 2846 O O . GLU B 1 80 ? -4.757 15.600 28.191 1.00 34.07 97 GLU B O 1
ATOM 2858 N N . ASN B 1 81 ? -2.781 16.603 27.755 1.00 36.25 98 ASN B N 1
ATOM 2859 C CA . ASN B 1 81 ? -3.376 17.768 27.106 1.00 37.53 98 ASN B CA 1
ATOM 2860 C C . ASN B 1 81 ? -4.281 18.536 28.066 1.00 38.51 98 ASN B C 1
ATOM 2861 O O . ASN B 1 81 ? -5.300 19.101 27.662 1.00 36.99 98 ASN B O 1
ATOM 2872 N N . GLY B 1 82 ? -3.921 18.548 29.348 1.00 29.56 99 GLY B N 1
ATOM 2873 C CA . GLY B 1 82 ? -4.631 19.319 30.345 1.00 37.04 99 GLY B CA 1
ATOM 2874 C C . GLY B 1 82 ? -5.917 18.710 30.857 1.00 33.89 99 GLY B C 1
ATOM 2875 O O . GLY B 1 82 ? -6.607 19.358 31.655 1.00 29.38 99 GLY B O 1
ATOM 2879 N N . VAL B 1 83 ? -6.267 17.494 30.437 1.00 23.38 100 VAL B N 1
ATOM 2880 C CA . VAL B 1 83 ? -7.491 16.846 30.892 1.00 25.26 100 VAL B CA 1
ATOM 2881 C C . VAL B 1 83 ? -7.147 15.507 31.527 1.00 29.49 100 VAL B C 1
ATOM 2882 O O . VAL B 1 83 ? -6.138 14.873 31.200 1.00 18.44 100 VAL B O 1
ATOM 2895 N N . LEU B 1 84 ? -8.010 15.080 32.444 1.00 33.13 101 LEU B N 1
ATOM 2896 C CA . LEU B 1 84 ? -7.799 13.840 33.175 1.00 20.38 101 LEU B CA 1
ATOM 2897 C C . LEU B 1 84 ? -8.018 12.646 32.255 1.00 28.14 101 LEU B C 1
ATOM 2898 O O . LEU B 1 84 ? -9.037 12.561 31.564 1.00 26.74 101 LEU B O 1
ATOM 2914 N N . VAL B 1 85 ? -7.064 11.718 32.256 1.00 33.11 102 VAL B N 1
ATOM 2915 C CA . VAL B 1 85 ? -7.122 10.535 31.413 1.00 31.16 102 VAL B CA 1
ATOM 2916 C C . VAL B 1 85 ? -7.421 9.278 32.222 1.00 37.08 102 VAL B C 1
ATOM 2917 O O . VAL B 1 85 ? -8.155 8.404 31.755 1.00 43.26 102 VAL B O 1
ATOM 2930 N N . ARG B 1 86 ? -6.874 9.164 33.430 1.00 26.55 103 ARG B N 1
ATOM 2931 C CA . ARG B 1 86 ? -7.178 8.015 34.273 1.00 42.45 103 ARG B CA 1
ATOM 2932 C C . ARG B 1 86 ? -6.747 8.307 35.702 1.00 23.34 103 ARG B C 1
ATOM 2933 O O . ARG B 1 86 ? -5.981 9.238 35.966 1.00 27.82 103 ARG B O 1
ATOM 2954 N N . THR B 1 87 ? -7.260 7.493 36.622 1.00 27.32 104 THR B N 1
ATOM 2955 C CA . THR B 1 87 ? -6.938 7.592 38.037 1.00 36.59 104 THR B CA 1
ATOM 2956 C C . THR B 1 87 ? -6.612 6.208 38.577 1.00 30.04 104 THR B C 1
ATOM 2957 O O . THR B 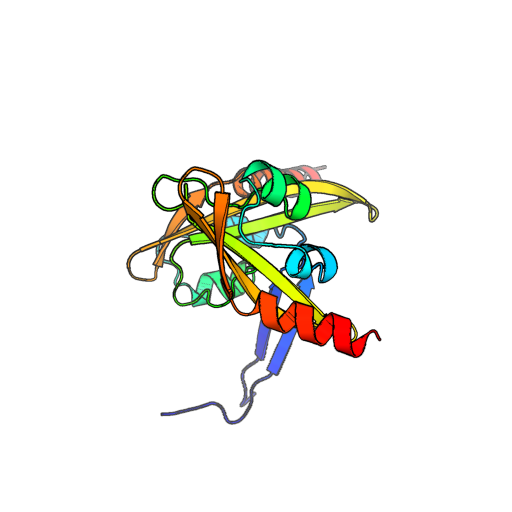1 87 ? -7.077 5.193 38.052 1.00 32.46 104 THR B O 1
ATOM 2968 N N . GLU B 1 88 ? -5.803 6.178 39.634 1.00 31.40 105 GLU B N 1
ATOM 2969 C CA . GLU B 1 88 ? -5.476 4.934 40.313 1.00 36.17 105 GLU B CA 1
ATOM 2970 C C . GLU B 1 88 ? -5.172 5.238 41.772 1.00 37.01 105 GLU B C 1
ATOM 2971 O O . GLU B 1 88 ? -4.854 6.373 42.137 1.00 32.34 105 GLU B O 1
ATOM 2983 N N . GLY B 1 89 ? -5.281 4.209 42.604 1.00 34.51 106 GLY B N 1
ATOM 2984 C CA . GLY B 1 89 ? -4.964 4.313 44.013 1.00 28.32 106 GLY B CA 1
ATOM 2985 C C . GLY B 1 89 ? -6.059 3.731 44.886 1.00 30.31 106 GLY B C 1
ATOM 2986 O O . GLY B 1 89 ? -7.178 3.467 44.449 1.00 35.49 106 GLY B O 1
ATOM 2990 N N . ASP B 1 90 ? -5.701 3.541 46.157 1.00 34.93 107 ASP B N 1
ATOM 2991 C CA . ASP B 1 90 ? -6.633 2.960 47.118 1.00 28.93 107 ASP B CA 1
ATOM 2992 C C . ASP B 1 90 ? -7.843 3.858 47.346 1.00 34.90 107 ASP B C 1
ATOM 2993 O O . ASP B 1 90 ? -8.936 3.361 47.640 1.00 33.80 107 ASP B O 1
ATOM 3002 N N . ALA B 1 91 ? -7.671 5.176 47.213 1.00 34.05 108 ALA B N 1
ATOM 3003 C CA . ALA B 1 91 ? -8.747 6.105 47.543 1.00 27.39 108 ALA B CA 1
ATOM 3004 C C . ALA B 1 91 ? -9.986 5.870 46.690 1.00 26.94 108 ALA B C 1
ATOM 3005 O O . ALA B 1 91 ? -11.106 6.133 47.141 1.00 24.94 108 ALA B O 1
ATOM 3012 N N . LEU B 1 92 ? -9.813 5.380 45.461 1.00 34.11 109 LEU B N 1
ATOM 3013 C CA . LEU B 1 92 ? -10.960 5.162 44.585 1.00 32.58 109 LEU B CA 1
ATOM 3014 C C . LEU B 1 92 ? -11.893 4.107 45.166 1.00 31.33 109 LEU B C 1
ATOM 3015 O O . LEU B 1 92 ? -13.100 4.336 45.306 1.00 37.86 109 LEU B O 1
ATOM 3031 N N . GLN B 1 93 ? -11.349 2.938 45.509 1.00 37.72 110 GLN B N 1
ATOM 3032 C CA . GLN B 1 93 ? -12.151 1.921 46.180 1.00 41.45 110 GLN B CA 1
ATOM 3033 C C . GLN B 1 93 ? -12.571 2.386 47.567 1.00 34.48 110 GLN B C 1
ATOM 3034 O O . GLN B 1 93 ? -13.683 2.090 48.019 1.00 43.94 110 GLN B O 1
ATOM 3048 N N . ASN B 1 94 ? -11.696 3.122 48.255 1.00 31.53 111 ASN B N 1
ATOM 3049 C CA . ASN B 1 94 ? -12.006 3.580 49.604 1.00 38.60 111 ASN B CA 1
ATOM 3050 C C . ASN B 1 94 ? -13.226 4.494 49.608 1.00 41.81 111 ASN B C 1
ATOM 3051 O O . ASN B 1 94 ? -14.060 4.425 50.518 1.00 31.94 111 ASN B O 1
ATOM 3062 N N . ALA B 1 95 ? -13.349 5.354 48.594 1.00 43.51 112 ALA B N 1
ATOM 3063 C CA . ALA B 1 95 ? -14.503 6.242 48.503 1.00 40.37 112 ALA B CA 1
ATOM 3064 C C . ALA B 1 95 ? -15.732 5.510 47.980 1.00 45.72 112 ALA B C 1
ATOM 3065 O O . ALA B 1 95 ? -16.853 5.774 48.429 1.00 34.95 112 ALA B O 1
ATOM 3072 N N . ALA B 1 96 ? -15.544 4.592 47.029 1.00 31.17 113 ALA B N 1
ATOM 3073 C CA . ALA B 1 96 ? -16.672 3.843 46.485 1.00 33.24 113 ALA B CA 1
ATOM 3074 C C . ALA B 1 96 ? -17.390 3.068 47.582 1.00 42.45 113 ALA B C 1
ATOM 3075 O O . ALA B 1 96 ? -18.613 3.168 47.733 1.00 44.94 113 ALA B O 1
ATOM 3082 N N . GLU B 1 97 ? -16.639 2.288 48.362 1.00 46.35 114 GLU B N 1
ATOM 3083 C CA . GLU B 1 97 ? -17.238 1.494 49.427 1.00 66.96 114 GLU B CA 1
ATOM 3084 C C . GLU B 1 97 ? -17.703 2.349 50.600 1.00 60.38 114 GLU B C 1
ATOM 3085 O O . GLU B 1 97 ? -18.592 1.924 51.344 1.00 62.57 114 GLU B O 1
ATOM 3097 N N . ALA B 1 98 ? -17.125 3.537 50.784 1.00 64.28 115 ALA B N 1
ATOM 3098 C CA . ALA B 1 98 ? -17.584 4.426 51.846 1.00 67.21 115 ALA B CA 1
ATOM 3099 C C . ALA B 1 98 ? -18.946 5.023 51.517 1.00 71.25 115 ALA B C 1
ATOM 3100 O O . ALA B 1 98 ? -19.777 5.214 52.411 1.00 74.48 115 ALA B O 1
ATOM 3107 N N . LEU B 1 99 ? -19.192 5.328 50.242 1.00 67.08 116 LEU B N 1
ATOM 3108 C CA . LEU B 1 99 ? -20.500 5.832 49.836 1.00 62.97 116 LEU B CA 1
ATOM 3109 C C . LEU B 1 99 ? -21.536 4.716 49.798 1.00 74.18 116 LEU B C 1
ATOM 3110 O O . LEU B 1 99 ? -22.698 4.930 50.162 1.00 75.90 116 LEU B O 1
ATOM 3126 N N . ARG B 1 100 ? -21.131 3.522 49.362 1.00 75.64 117 ARG B N 1
ATOM 3127 C CA . ARG B 1 100 ? -22.047 2.388 49.345 1.00 70.19 117 ARG B CA 1
ATOM 3128 C C . ARG B 1 100 ? -22.459 1.984 50.754 1.00 79.59 117 ARG B C 1
ATOM 3129 O O . ARG B 1 100 ? -23.589 1.525 50.960 1.00 72.70 117 ARG B O 1
ATOM 3150 N N . ALA B 1 101 ? -21.565 2.146 51.732 1.00 93.37 118 ALA B N 1
ATOM 3151 C CA . ALA B 1 101 ? -21.912 1.850 53.116 1.00 85.96 118 ALA B CA 1
ATOM 3152 C C . ALA B 1 101 ? -22.784 2.939 53.725 1.00 82.88 118 ALA B C 1
ATOM 3153 O O . ALA B 1 101 ? -23.560 2.663 54.647 1.00 95.43 118 ALA B O 1
ATOM 3160 N N . LYS B 1 102 ? -22.674 4.174 53.229 1.00 82.97 119 LYS B N 1
ATOM 3161 C CA . LYS B 1 102 ? -23.512 5.261 53.717 1.00 91.70 119 LYS B CA 1
ATOM 3162 C C . LYS B 1 102 ? -24.945 5.165 53.212 1.00 95.33 119 LYS B C 1
ATOM 3163 O O . LYS B 1 102 ? -25.837 5.786 53.800 1.00 108.24 119 LYS B O 1
ATOM 3182 N N . GLN B 1 103 ? -25.186 4.405 52.148 1.00 90.28 120 GLN B N 1
ATOM 3183 C CA . GLN B 1 103 ? -26.531 4.238 51.609 1.00 92.87 120 GLN B CA 1
ATOM 3184 C C . GLN B 1 103 ? -2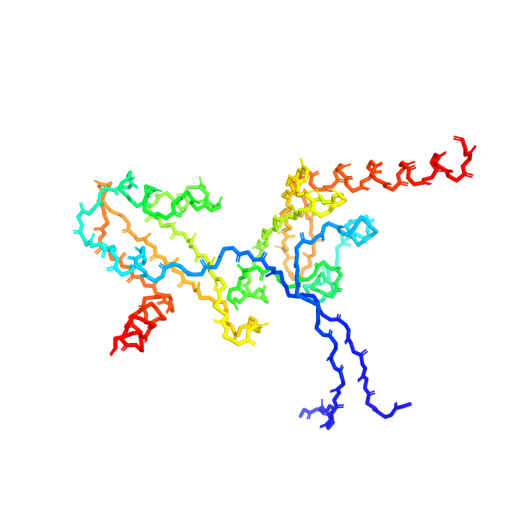7.291 3.159 52.373 1.00 80.05 120 GLN B C 1
ATOM 3185 O O . GLN B 1 103 ? -27.517 2.064 51.858 1.00 75.94 120 GLN B O 1
#

Radius of gyration: 19.3 Å; Cα contacts (8 Å, |Δi|>4): 345; chains: 2; bounding box: 49×51×56 Å

B-factor: mean 45.96, std 25.32, range [11.47, 159.85]

Organism: Neisseria gonorrhoeae (strain ATCC 700825 / FA 1090) (NCBI:txid242231)